Protein AF-A0A7N2R943-F1 (afdb_monomer_lite)

Secondary structure (DSSP, 8-state):
-------------------------PBEEEEE------SSSSTT----SSTTHHHHHHHHHHTTEEEEEEEE-HHHHH-GGGHHHHHHHHHHHHHHHHHHHTS-EEEEEE-SPPPBTTBPPPTTSTTSTHHHHHHHHHSSTTPPB-TTT-EEE-S-S--TTSS-SHHHHHHHHHT-EEE-HHHHH--

Organism: Quercus lobata (NCBI:txid97700)

pLDDT: mean 82.07, std 17.24, range [39.0, 97.69]

Structure (mmCIF, N/CA/C/O backbone):
data_AF-A0A7N2R943-F1
#
_entry.id   AF-A0A7N2R943-F1
#
loop_
_atom_site.group_PDB
_atom_site.id
_atom_site.type_symbol
_atom_site.label_atom_id
_atom_site.label_alt_id
_atom_site.label_comp_id
_atom_site.label_asym_id
_atom_site.label_entity_id
_atom_site.label_seq_id
_atom_site.pdbx_PDB_ins_code
_atom_site.Cartn_x
_atom_site.Cartn_y
_atom_site.Cartn_z
_atom_site.occupancy
_atom_site.B_iso_or_equiv
_atom_site.auth_seq_id
_atom_site.auth_comp_id
_atom_site.auth_asym_id
_atom_site.auth_atom_id
_atom_site.pdbx_PDB_model_num
ATOM 1 N N . MET A 1 1 ? -3.418 -27.142 85.656 1.00 45.12 1 MET A N 1
ATOM 2 C CA . MET A 1 1 ? -3.966 -25.787 85.468 1.00 45.12 1 MET A CA 1
ATOM 3 C C . MET A 1 1 ? -3.049 -25.106 84.485 1.00 45.12 1 MET A C 1
ATOM 5 O O . MET A 1 1 ? -1.862 -24.982 84.759 1.00 45.12 1 MET A O 1
ATOM 9 N N . ASP A 1 2 ? -3.604 -24.863 83.310 1.00 43.31 2 ASP A N 1
ATOM 10 C CA . ASP A 1 2 ? -2.932 -24.682 82.025 1.00 43.31 2 ASP A CA 1
ATOM 11 C C . ASP A 1 2 ? -2.223 -23.332 81.878 1.00 43.31 2 ASP A C 1
ATOM 13 O O . ASP A 1 2 ? -2.733 -22.316 82.354 1.00 43.31 2 ASP A O 1
ATOM 17 N N . PRO A 1 3 ? -1.109 -23.290 81.131 1.00 49.06 3 PRO A N 1
ATOM 18 C CA . PRO A 1 3 ? -0.668 -22.100 80.431 1.00 49.06 3 PRO A CA 1
ATOM 19 C C . PRO A 1 3 ? -0.703 -22.350 78.914 1.00 49.06 3 PRO A C 1
ATOM 21 O O . PRO A 1 3 ? 0.334 -22.316 78.261 1.00 49.06 3 PRO A O 1
ATOM 24 N N . ASP A 1 4 ? -1.882 -22.605 78.345 1.00 51.69 4 ASP A N 1
ATOM 25 C CA . ASP A 1 4 ? -2.063 -22.638 76.888 1.00 51.69 4 ASP A CA 1
ATOM 26 C C . ASP A 1 4 ? -2.769 -21.363 76.419 1.00 51.69 4 ASP A C 1
ATOM 28 O O . ASP A 1 4 ? -3.985 -21.212 76.492 1.00 51.69 4 ASP A O 1
ATOM 32 N N . SER A 1 5 ? -1.967 -20.426 75.919 1.00 55.72 5 SER A N 1
ATOM 33 C CA . SER A 1 5 ? -2.417 -19.341 75.046 1.00 55.72 5 SER A CA 1
ATOM 34 C C . SER A 1 5 ? -1.348 -19.109 73.981 1.00 55.72 5 SER A C 1
ATOM 36 O O . SER A 1 5 ? -0.663 -18.084 73.961 1.00 55.72 5 SER A O 1
ATOM 38 N N . LEU A 1 6 ? -1.190 -20.083 73.087 1.00 50.66 6 LEU A N 1
ATOM 39 C CA . LEU A 1 6 ? -0.491 -19.882 71.823 1.00 50.66 6 LEU A CA 1
ATOM 40 C C . LEU A 1 6 ? -1.478 -19.285 70.816 1.00 50.66 6 LEU A C 1
ATOM 42 O O . LEU A 1 6 ? -2.312 -19.972 70.234 1.00 50.66 6 LEU A O 1
ATOM 46 N N . SER A 1 7 ? -1.373 -17.971 70.641 1.00 54.12 7 SER A N 1
ATOM 47 C CA . SER A 1 7 ? -1.996 -17.220 69.554 1.00 54.12 7 SER A CA 1
ATOM 48 C C . SER A 1 7 ? -1.411 -17.685 68.217 1.00 54.12 7 SER A C 1
ATOM 50 O O . SER A 1 7 ? -0.294 -17.305 67.865 1.00 54.12 7 SER A O 1
ATOM 52 N N . SER A 1 8 ? -2.154 -18.487 67.454 1.00 52.59 8 SER A N 1
ATOM 53 C CA . SER A 1 8 ? -1.812 -18.797 66.065 1.00 52.59 8 SER A CA 1
ATOM 54 C C . SER A 1 8 ? -2.095 -17.573 65.188 1.00 52.59 8 SER A C 1
ATOM 56 O O . SER A 1 8 ? -3.250 -17.254 64.904 1.00 52.59 8 SER A O 1
ATOM 58 N N . ALA A 1 9 ? -1.044 -16.871 64.769 1.00 48.03 9 ALA A N 1
ATOM 59 C CA . ALA A 1 9 ? -1.150 -15.839 63.749 1.00 48.03 9 ALA A CA 1
ATOM 60 C C . ALA A 1 9 ? -1.493 -16.498 62.403 1.00 48.03 9 ALA A C 1
ATOM 62 O O . ALA A 1 9 ? -0.679 -17.219 61.830 1.00 48.03 9 ALA A O 1
ATOM 63 N N . LEU A 1 10 ? -2.712 -16.262 61.916 1.00 47.62 10 LEU A N 1
ATOM 64 C CA . LEU A 1 10 ? -3.088 -16.519 60.530 1.00 47.62 10 LEU A CA 1
ATOM 65 C C . LEU A 1 10 ? -2.319 -15.531 59.649 1.00 47.62 10 LEU A C 1
ATOM 67 O O . LEU A 1 10 ? -2.548 -14.324 59.702 1.00 47.62 10 LEU A O 1
ATOM 71 N N . THR A 1 11 ? -1.385 -16.044 58.858 1.00 49.38 11 THR A N 1
ATOM 72 C CA . THR A 1 11 ? -0.804 -15.307 57.737 1.00 49.38 11 THR A CA 1
ATOM 73 C C . THR A 1 11 ? -1.892 -15.071 56.685 1.00 49.38 11 THR A C 1
ATOM 75 O O . THR A 1 11 ? -2.589 -16.030 56.342 1.00 49.38 11 THR A O 1
ATOM 78 N N . PRO A 1 12 ? -2.052 -13.850 56.147 1.00 44.28 12 PRO A N 1
ATOM 79 C CA . PRO A 1 12 ? -2.957 -13.635 55.033 1.00 44.28 12 PRO A CA 1
ATOM 80 C C . PRO A 1 12 ? -2.391 -14.342 53.801 1.00 44.28 12 PRO A C 1
ATOM 82 O O . PRO A 1 12 ? -1.243 -14.121 53.415 1.00 44.28 12 PRO A O 1
ATOM 85 N N . THR A 1 13 ? -3.196 -15.221 53.211 1.00 47.19 13 THR A N 1
ATOM 86 C CA . THR A 1 13 ? -2.956 -15.774 51.880 1.00 47.19 13 THR A CA 1
ATOM 87 C C . THR A 1 13 ? -3.022 -14.617 50.893 1.00 47.19 13 THR A C 1
ATOM 89 O O . THR A 1 13 ? -4.075 -13.989 50.759 1.00 47.19 13 THR A O 1
ATOM 92 N N . ALA A 1 14 ? -1.898 -14.302 50.252 1.00 49.66 14 ALA A N 1
ATOM 93 C CA . ALA A 1 14 ? -1.892 -13.409 49.107 1.00 49.66 14 ALA A CA 1
ATOM 94 C C . ALA A 1 14 ? -2.822 -14.017 48.052 1.00 49.66 14 ALA A C 1
ATOM 96 O O . ALA A 1 14 ? -2.625 -15.159 47.641 1.00 49.66 14 ALA A O 1
ATOM 97 N N . ALA A 1 15 ? -3.878 -13.289 47.698 1.00 50.62 15 ALA A N 1
ATOM 98 C CA . ALA A 1 15 ? -4.619 -13.573 46.487 1.00 50.62 15 ALA A CA 1
ATOM 99 C C . ALA A 1 15 ? -3.644 -13.324 45.334 1.00 50.62 15 ALA A C 1
ATOM 101 O O . ALA A 1 15 ? -3.136 -12.213 45.188 1.00 50.62 15 ALA A O 1
ATOM 102 N N . GLU A 1 16 ? -3.312 -14.379 44.600 1.00 49.44 16 GLU A N 1
ATOM 103 C CA . GLU A 1 16 ? -2.667 -14.252 43.303 1.00 49.44 16 GLU A CA 1
ATOM 104 C C . GLU A 1 16 ? -3.705 -13.578 42.402 1.00 49.44 16 GLU A C 1
ATOM 106 O O . GLU A 1 16 ? -4.720 -14.173 42.042 1.00 49.44 16 GLU A O 1
ATOM 111 N N . GLU A 1 17 ? -3.522 -12.281 42.160 1.00 48.53 17 GLU A N 1
ATOM 112 C CA . GLU A 1 17 ? -4.180 -11.602 41.053 1.00 48.53 17 GLU A CA 1
ATOM 113 C C . GLU A 1 17 ? -3.616 -12.263 39.794 1.00 48.53 17 GLU A C 1
ATOM 115 O O . GLU A 1 17 ? -2.465 -12.034 39.423 1.00 48.53 17 GLU A O 1
ATOM 120 N N . GLU A 1 18 ? -4.388 -13.176 39.204 1.00 48.03 18 GLU A N 1
ATOM 121 C CA . GLU A 1 18 ? -4.160 -13.612 37.833 1.00 48.03 18 GLU A CA 1
ATOM 122 C C . GLU A 1 18 ? -4.290 -12.351 36.972 1.00 48.03 18 GLU A C 1
ATOM 124 O O . GLU A 1 18 ? -5.393 -11.881 36.693 1.00 48.03 18 GLU A O 1
ATOM 129 N N . GLU A 1 19 ? -3.153 -11.737 36.636 1.00 47.88 19 GLU A N 1
ATOM 130 C CA . GLU A 1 19 ? -3.081 -10.808 35.518 1.00 47.88 19 GLU A CA 1
ATOM 131 C C . GLU A 1 19 ? -3.574 -11.604 34.306 1.00 47.88 19 GLU A C 1
ATOM 133 O O . GLU A 1 19 ? -2.878 -12.497 33.819 1.00 47.88 19 GLU A O 1
ATOM 138 N N . GLU A 1 20 ? -4.809 -11.343 33.865 1.00 46.56 20 GLU A N 1
ATOM 139 C CA . GLU A 1 20 ? -5.239 -11.718 32.524 1.00 46.56 20 GLU A CA 1
ATOM 140 C C . GLU A 1 20 ? -4.202 -11.099 31.582 1.00 46.56 20 GLU A C 1
ATOM 142 O O . GLU A 1 20 ? -4.197 -9.885 31.367 1.00 46.56 20 GLU A O 1
ATOM 147 N N . GLU A 1 21 ? -3.265 -11.912 31.082 1.00 45.06 21 GLU A N 1
ATOM 148 C CA . GLU A 1 21 ? -2.443 -11.535 29.940 1.00 45.06 21 GLU A CA 1
ATOM 149 C C . GLU A 1 21 ? -3.435 -11.234 28.816 1.00 45.06 21 GLU A C 1
ATOM 151 O O . GLU A 1 21 ? -3.964 -12.150 28.185 1.00 45.06 21 GLU A O 1
ATOM 156 N N . GLU A 1 22 ? -3.752 -9.948 28.618 1.00 46.03 22 GLU A N 1
ATOM 157 C CA . GLU A 1 22 ? -4.484 -9.482 27.447 1.00 46.03 22 GLU A CA 1
ATOM 158 C C . GLU A 1 22 ? -3.752 -10.063 26.237 1.00 46.03 22 GLU A C 1
ATOM 160 O O . GLU A 1 22 ? -2.613 -9.673 25.947 1.00 46.03 22 GLU A O 1
ATOM 165 N N . GLU A 1 23 ? -4.377 -11.034 25.559 1.00 48.50 23 GLU A N 1
ATOM 166 C CA . GLU A 1 23 ? -3.824 -11.555 24.318 1.00 48.50 23 GLU A CA 1
ATOM 167 C C . GLU A 1 23 ? -3.540 -10.350 23.415 1.00 48.50 23 GLU A C 1
ATOM 169 O O . GLU A 1 23 ? -4.422 -9.500 23.237 1.00 48.50 23 GLU A O 1
ATOM 174 N N . PRO A 1 24 ? -2.311 -10.217 22.884 1.00 47.66 24 PRO A N 1
ATOM 175 C CA . PRO A 1 24 ? -1.929 -9.020 22.161 1.00 47.66 24 PRO A CA 1
ATOM 176 C C . PRO A 1 24 ? -2.915 -8.823 21.016 1.00 47.66 24 PRO A C 1
ATOM 178 O O . PRO A 1 24 ? -3.030 -9.696 20.155 1.00 47.66 24 PRO A O 1
ATOM 181 N N . LEU A 1 25 ? -3.632 -7.691 21.038 1.00 54.88 25 LEU A N 1
ATOM 182 C CA . LEU A 1 25 ? -4.651 -7.355 20.046 1.00 54.88 25 LEU A CA 1
ATOM 183 C C . LEU A 1 25 ? -4.096 -7.635 18.651 1.00 54.88 25 LEU A C 1
ATOM 185 O O . LEU A 1 25 ? -3.149 -6.983 18.197 1.00 54.88 25 LEU A O 1
ATOM 189 N N . ALA A 1 26 ? -4.668 -8.650 18.005 1.00 58.25 26 ALA A N 1
ATOM 190 C CA . ALA A 1 26 ? -4.222 -9.091 16.704 1.00 58.25 26 ALA A CA 1
ATOM 191 C C . ALA A 1 26 ? -4.342 -7.914 15.730 1.00 58.25 26 ALA A C 1
ATOM 193 O O . ALA A 1 26 ? -5.367 -7.234 15.623 1.00 58.25 26 ALA A O 1
ATOM 194 N N . LEU A 1 27 ? -3.236 -7.611 15.065 1.00 63.28 27 LEU A N 1
ATOM 195 C CA . LEU A 1 27 ? -3.106 -6.389 14.306 1.00 63.28 27 LEU A CA 1
ATOM 196 C C . LEU A 1 27 ? -3.973 -6.460 13.051 1.00 63.28 27 LEU A C 1
ATOM 198 O O . LEU A 1 27 ? -3.800 -7.347 12.219 1.00 63.28 27 LEU A O 1
ATOM 202 N N . ARG A 1 28 ? -4.843 -5.470 12.867 1.00 72.88 28 ARG A N 1
ATOM 203 C CA . ARG A 1 28 ? -5.633 -5.323 11.644 1.00 72.88 28 ARG A CA 1
ATOM 204 C C . ARG A 1 28 ? -4.849 -4.468 10.653 1.00 72.88 28 ARG A C 1
ATOM 206 O O . ARG A 1 28 ? -4.446 -3.356 10.991 1.00 72.88 28 ARG A O 1
ATOM 213 N N . VAL A 1 29 ? -4.606 -4.964 9.443 1.00 63.56 29 VAL A N 1
ATOM 214 C CA . VAL A 1 29 ? -3.806 -4.263 8.426 1.00 63.56 29 VAL A CA 1
ATOM 215 C C . VAL A 1 29 ? -4.687 -3.796 7.275 1.00 63.56 29 VAL A C 1
ATOM 217 O O . VAL A 1 29 ? -5.414 -4.597 6.688 1.00 63.56 29 VAL A O 1
ATOM 220 N N . VAL A 1 30 ? -4.581 -2.510 6.929 1.00 63.44 30 VAL A N 1
ATOM 221 C CA . VAL A 1 30 ? -5.130 -1.954 5.683 1.00 63.44 30 VAL A CA 1
ATOM 222 C C . VAL A 1 30 ? -3.988 -1.691 4.727 1.00 63.44 30 VAL A C 1
ATOM 224 O O . VAL A 1 30 ? -3.092 -0.905 5.038 1.00 63.44 30 VAL A O 1
ATOM 227 N N . ASN A 1 31 ? -4.043 -2.325 3.560 1.00 60.22 31 ASN A N 1
ATOM 228 C CA . ASN A 1 31 ? -3.068 -2.107 2.502 1.00 60.22 31 ASN A CA 1
ATOM 229 C C . ASN A 1 31 ? -3.621 -1.196 1.414 1.00 60.22 31 ASN A C 1
ATOM 231 O O . ASN A 1 31 ? -4.719 -1.441 0.931 1.00 60.22 31 ASN A O 1
ATOM 235 N N . LEU A 1 32 ? -2.850 -0.194 0.995 1.00 59.22 32 LEU A N 1
ATOM 236 C CA . LEU A 1 32 ? -3.211 0.673 -0.130 1.00 59.22 32 LEU A CA 1
ATOM 237 C C . LEU A 1 32 ? -2.259 0.451 -1.305 1.00 59.22 32 LEU A C 1
ATOM 239 O O . LEU A 1 32 ? -1.034 0.450 -1.130 1.00 59.22 32 LEU A O 1
ATOM 243 N N . ALA A 1 33 ? -2.814 0.308 -2.507 1.00 59.78 33 ALA A N 1
ATOM 244 C CA . ALA A 1 33 ? -2.057 0.465 -3.741 1.00 59.78 33 ALA A CA 1
ATOM 245 C C . ALA A 1 33 ? -1.795 1.953 -4.018 1.00 59.78 33 ALA A C 1
ATOM 247 O O . ALA A 1 33 ? -2.683 2.799 -3.908 1.00 59.78 33 ALA A O 1
ATOM 248 N N . ASP A 1 34 ? -0.552 2.286 -4.365 1.00 59.72 34 ASP A N 1
ATOM 249 C CA . ASP A 1 34 ? -0.166 3.654 -4.699 1.00 59.72 34 ASP A CA 1
ATOM 250 C C . ASP A 1 34 ? -0.558 3.972 -6.147 1.00 59.72 34 ASP A C 1
ATOM 252 O O . ASP A 1 34 ? 0.251 3.860 -7.071 1.00 59.72 34 ASP A O 1
ATOM 256 N N . ARG A 1 35 ? -1.815 4.371 -6.336 1.00 60.16 35 ARG A N 1
ATOM 257 C CA . ARG A 1 35 ? -2.223 5.150 -7.504 1.00 60.16 35 ARG A CA 1
ATOM 258 C C . ARG A 1 35 ? -2.512 6.588 -7.086 1.00 60.16 35 ARG A C 1
ATOM 260 O O . ARG A 1 35 ? -3.621 7.090 -7.233 1.00 60.16 35 ARG A O 1
ATOM 267 N N . LEU A 1 36 ? -1.493 7.257 -6.556 1.00 53.12 36 LEU A N 1
ATOM 268 C CA . LEU A 1 36 ? -1.439 8.715 -6.538 1.00 53.12 36 LEU A CA 1
ATOM 269 C C . LEU A 1 36 ? -1.253 9.172 -7.997 1.00 53.12 36 LEU A C 1
ATOM 271 O O . LEU A 1 36 ? -0.265 8.800 -8.629 1.00 53.12 36 LEU A O 1
ATOM 275 N N . GLU A 1 37 ? -2.224 9.887 -8.576 1.00 44.59 37 GLU A N 1
ATOM 276 C CA . GLU A 1 37 ? -2.278 10.141 -10.026 1.00 44.59 37 GLU A CA 1
ATOM 277 C C . GLU A 1 37 ? -0.971 10.743 -10.580 1.00 44.59 37 GLU A C 1
ATOM 279 O O . GLU A 1 37 ? -0.541 11.840 -10.224 1.00 44.59 37 GLU A O 1
ATOM 284 N N . LEU A 1 38 ? -0.342 10.004 -11.497 1.00 42.66 38 LEU A N 1
ATOM 285 C CA . LEU A 1 38 ? 0.967 10.273 -12.103 1.00 42.66 38 LEU A CA 1
ATOM 286 C C . LEU A 1 38 ? 0.895 11.236 -13.304 1.00 42.66 38 LEU A C 1
ATOM 288 O O . LEU A 1 38 ? 1.548 11.003 -14.320 1.00 42.66 38 LEU A O 1
ATOM 292 N N . LEU A 1 39 ? 0.109 12.315 -13.236 1.00 39.00 39 LEU A N 1
ATOM 293 C CA . LEU A 1 39 ? 0.034 13.270 -14.357 1.00 39.00 39 LEU A CA 1
ATOM 294 C C . LEU A 1 39 ? 1.238 14.229 -14.429 1.00 39.00 39 LEU A C 1
ATOM 296 O O . LEU A 1 39 ? 1.401 14.934 -15.425 1.00 39.00 39 LEU A O 1
ATOM 300 N N . SER A 1 40 ? 2.131 14.233 -13.433 1.00 48.16 40 SER A N 1
ATOM 301 C CA . SER A 1 40 ? 3.374 15.014 -13.470 1.00 48.16 40 SER A CA 1
ATOM 302 C C . SER A 1 40 ? 4.555 14.317 -12.770 1.00 48.16 40 SER A C 1
ATOM 304 O O . SER A 1 40 ? 4.406 13.352 -12.018 1.00 48.16 40 SER A O 1
ATOM 306 N N . VAL A 1 41 ? 5.779 14.759 -13.081 1.00 53.78 41 VAL A N 1
ATOM 307 C CA . VAL A 1 41 ? 7.015 14.314 -12.415 1.00 53.78 41 VAL A CA 1
ATOM 308 C C . VAL A 1 41 ? 7.328 15.302 -11.297 1.00 53.78 41 VAL A C 1
ATOM 310 O O . VAL A 1 41 ? 7.395 16.501 -11.552 1.00 53.78 41 VAL A O 1
ATOM 313 N N . GLY A 1 42 ? 7.552 14.816 -10.076 1.00 59.75 42 GLY A N 1
ATOM 314 C CA . GLY A 1 42 ? 7.898 15.665 -8.933 1.00 59.75 42 GLY A CA 1
ATOM 315 C C . GLY A 1 42 ? 7.379 15.116 -7.608 1.00 59.75 42 GLY A C 1
ATOM 316 O O . GLY A 1 42 ? 6.578 14.183 -7.583 1.00 59.75 42 GLY A O 1
ATOM 317 N N . ALA A 1 43 ? 7.853 15.683 -6.499 1.00 70.25 43 ALA A N 1
ATOM 318 C CA . ALA A 1 43 ? 7.372 15.349 -5.154 1.00 70.25 43 ALA A CA 1
ATOM 319 C C . ALA A 1 43 ? 5.916 15.804 -4.919 1.00 70.25 43 ALA A C 1
ATOM 321 O O . ALA A 1 43 ? 5.184 15.182 -4.152 1.00 70.25 43 ALA A O 1
ATOM 322 N N . ASP A 1 44 ? 5.488 16.853 -5.623 1.00 73.50 44 ASP A N 1
ATOM 323 C CA . ASP A 1 44 ? 4.161 17.470 -5.479 1.00 73.50 44 ASP A CA 1
ATOM 324 C C . ASP A 1 44 ? 3.162 16.992 -6.543 1.00 73.50 44 ASP A C 1
ATOM 326 O O . ASP A 1 44 ? 2.015 17.423 -6.581 1.00 73.50 44 ASP A O 1
ATOM 330 N N . ALA A 1 45 ? 3.595 16.071 -7.404 1.00 75.12 45 ALA A N 1
ATOM 331 C CA . ALA A 1 45 ? 2.805 15.496 -8.480 1.00 75.12 45 ALA A CA 1
ATOM 332 C C . ALA A 1 45 ? 1.896 14.365 -7.979 1.00 75.12 45 ALA A C 1
ATOM 334 O O . ALA A 1 45 ? 2.129 13.193 -8.289 1.00 75.12 45 ALA A O 1
ATOM 335 N N . TRP A 1 46 ? 0.919 14.702 -7.141 1.00 77.06 46 TRP A N 1
ATOM 336 C CA . TRP A 1 46 ? -0.036 13.741 -6.601 1.00 77.06 46 TRP A CA 1
ATOM 337 C C . TRP A 1 46 ? -1.379 14.399 -6.272 1.00 77.06 46 TRP A C 1
ATOM 339 O O . TRP A 1 46 ? -1.457 15.588 -5.965 1.00 77.06 46 TRP A O 1
ATOM 349 N N . SER A 1 47 ? -2.433 13.595 -6.307 1.00 77.12 47 SER A N 1
ATOM 350 C CA . SER A 1 47 ? -3.791 13.942 -5.893 1.00 77.12 47 SER A CA 1
ATOM 351 C C . SER A 1 47 ? -4.369 12.795 -5.062 1.00 77.12 47 SER A C 1
ATOM 353 O O . SER A 1 47 ? -3.877 11.662 -5.102 1.00 77.12 47 SER A O 1
ATOM 355 N N . LEU A 1 48 ? -5.404 13.088 -4.275 1.00 83.31 48 LEU A N 1
ATOM 356 C CA . LEU A 1 48 ? -6.219 12.045 -3.661 1.00 83.31 48 LEU A CA 1
ATOM 357 C C . LEU A 1 48 ? -7.173 11.482 -4.715 1.00 83.31 48 LEU A C 1
ATOM 359 O O . LEU A 1 48 ? -7.860 12.255 -5.377 1.00 83.31 48 LEU A O 1
ATOM 363 N N . MET A 1 49 ? -7.267 10.154 -4.804 1.00 81.25 49 MET A N 1
ATOM 364 C CA . MET A 1 49 ? -8.240 9.490 -5.678 1.00 81.25 49 MET A CA 1
ATOM 365 C C . MET A 1 49 ? -9.685 9.795 -5.254 1.00 81.25 49 MET A C 1
ATOM 367 O O . MET A 1 49 ? -10.539 10.038 -6.100 1.00 81.25 49 MET A O 1
ATOM 371 N N . TYR A 1 50 ? -9.938 9.850 -3.939 1.00 87.12 50 TYR A N 1
ATOM 372 C CA . TYR A 1 50 ? -11.214 10.284 -3.369 1.00 87.12 50 TYR A CA 1
ATOM 373 C C . TYR A 1 50 ? -10.990 11.270 -2.218 1.00 87.12 50 TYR A C 1
ATOM 375 O O . TYR A 1 50 ? -10.066 11.076 -1.419 1.00 87.12 50 TYR A O 1
ATOM 383 N N . PRO A 1 51 ? -11.848 12.296 -2.064 1.00 89.62 51 PRO A N 1
ATOM 384 C CA . PRO A 1 51 ? -11.773 13.228 -0.938 1.00 89.62 51 PRO A CA 1
ATOM 385 C C . PRO A 1 51 ? -11.916 12.563 0.438 1.00 89.62 51 PRO A C 1
ATOM 387 O O . PRO A 1 51 ? -11.385 13.089 1.409 1.00 89.62 51 PRO A O 1
ATOM 390 N N . SER A 1 52 ? -12.602 11.418 0.505 1.00 91.50 52 SER A N 1
ATOM 391 C CA . SER A 1 52 ? -12.897 10.636 1.716 1.00 91.50 52 SER A CA 1
ATOM 392 C C . SER A 1 52 ? -11.712 9.830 2.259 1.00 91.50 52 SER A C 1
ATOM 394 O O . SER A 1 52 ? -11.768 9.351 3.391 1.00 91.50 52 SER A O 1
ATOM 396 N N . VAL A 1 53 ? -10.640 9.658 1.472 1.00 91.19 53 VAL A N 1
ATOM 397 C CA . VAL A 1 53 ? -9.485 8.818 1.842 1.00 91.19 53 VAL A CA 1
ATOM 398 C C . VAL A 1 53 ? -8.899 9.205 3.207 1.00 91.19 53 VAL A C 1
ATOM 400 O O . VAL A 1 53 ? -8.726 8.307 4.030 1.00 91.19 53 VAL A O 1
ATOM 403 N N . PRO A 1 54 ? -8.610 10.490 3.504 1.00 92.62 54 PRO A N 1
ATOM 404 C CA . PRO A 1 54 ? -8.036 10.876 4.790 1.00 92.62 54 PRO A CA 1
ATOM 405 C C . PRO A 1 54 ? -8.924 10.485 5.972 1.00 92.62 54 PRO A C 1
ATOM 407 O O . PRO A 1 54 ? -8.435 9.852 6.902 1.00 92.62 54 PRO A O 1
ATOM 410 N N . ASP A 1 55 ? -10.219 10.793 5.902 1.00 94.81 55 ASP A N 1
ATOM 411 C CA . ASP A 1 55 ? -11.161 10.558 6.999 1.00 94.81 55 ASP A CA 1
ATOM 412 C C . ASP A 1 55 ? -11.346 9.053 7.255 1.00 94.81 55 ASP A C 1
ATOM 414 O O . ASP A 1 55 ? -11.329 8.606 8.401 1.00 94.81 55 ASP A O 1
ATOM 418 N N . LYS A 1 56 ? -11.429 8.242 6.189 1.00 93.62 56 LYS A N 1
ATOM 419 C CA . LYS A 1 56 ? -11.518 6.776 6.299 1.00 93.62 56 LYS A CA 1
ATOM 420 C C . LYS A 1 56 ? -10.262 6.163 6.917 1.00 93.62 56 LYS A C 1
ATOM 422 O O . LYS A 1 56 ? -10.368 5.319 7.801 1.00 93.62 56 LYS A O 1
ATOM 427 N N . LEU A 1 57 ? -9.074 6.598 6.497 1.00 93.12 57 LEU A N 1
ATOM 428 C CA . LEU A 1 57 ? -7.815 6.102 7.064 1.00 93.12 57 LEU A CA 1
ATOM 429 C C . LEU A 1 57 ? -7.614 6.544 8.518 1.00 93.12 57 LEU A C 1
ATOM 431 O O . LEU A 1 57 ? -7.119 5.762 9.326 1.00 93.12 57 LEU A O 1
ATOM 435 N N . GLN A 1 58 ? -8.032 7.761 8.869 1.00 95.50 58 GLN A N 1
ATOM 436 C CA . GLN A 1 58 ? -8.045 8.226 10.257 1.00 95.50 58 GLN A CA 1
ATOM 437 C C . GLN A 1 58 ? -8.989 7.389 11.122 1.00 95.50 58 GLN A C 1
ATOM 439 O O . GLN A 1 58 ? -8.594 6.978 12.210 1.00 95.50 58 GLN A O 1
ATOM 444 N N . SER A 1 59 ? -10.199 7.090 10.634 1.00 95.19 59 SER A N 1
ATOM 445 C CA . SER A 1 59 ? -11.142 6.210 11.336 1.00 95.19 59 SER A CA 1
ATOM 446 C C . SER A 1 59 ? -10.535 4.833 11.580 1.00 95.19 59 SER A C 1
ATOM 448 O O . SER A 1 59 ? -10.516 4.375 12.712 1.00 95.19 59 SER A O 1
ATOM 450 N N . LEU A 1 60 ? -9.950 4.215 10.550 1.00 93.94 60 LEU A N 1
ATOM 451 C CA . LEU A 1 60 ? -9.297 2.911 10.675 1.00 93.94 60 LEU A CA 1
ATOM 452 C C . LEU A 1 60 ? -8.169 2.927 11.708 1.00 93.94 60 LEU A C 1
ATOM 454 O O . LEU A 1 60 ? -8.075 2.026 12.534 1.00 93.94 60 LEU A O 1
ATOM 458 N N . TYR A 1 61 ? -7.326 3.959 11.690 1.00 94.62 61 TYR A N 1
ATOM 459 C CA . TYR A 1 61 ? -6.271 4.099 12.688 1.00 94.62 61 TYR A CA 1
ATOM 460 C C . TYR A 1 61 ? -6.841 4.211 14.113 1.00 94.62 61 TYR A C 1
ATOM 462 O O . TYR A 1 61 ? -6.349 3.547 15.024 1.00 94.62 61 TYR A O 1
ATOM 470 N N . AS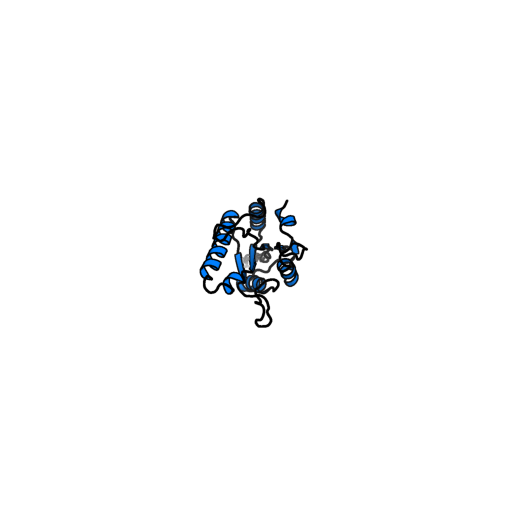N A 1 62 ? -7.910 4.992 14.300 1.00 94.69 62 ASN A N 1
ATOM 471 C CA . ASN A 1 62 ? -8.594 5.121 15.591 1.00 94.69 62 ASN A CA 1
ATOM 472 C C . ASN A 1 62 ? -9.291 3.818 16.027 1.00 94.69 62 ASN A C 1
ATOM 474 O O . ASN A 1 62 ? -9.389 3.558 17.223 1.00 94.69 62 ASN A O 1
ATOM 478 N N . ASP A 1 63 ? -9.701 2.983 15.071 1.00 93.62 63 ASP A N 1
ATOM 479 C CA . ASP A 1 63 ? -10.286 1.653 15.288 1.00 93.62 63 ASP A CA 1
ATOM 480 C C . ASP A 1 63 ? -9.221 0.552 15.500 1.00 93.62 63 ASP A C 1
ATOM 482 O O . ASP A 1 63 ? -9.532 -0.643 15.476 1.00 93.62 63 ASP A O 1
ATOM 486 N N . GLY A 1 64 ? -7.951 0.938 15.679 1.00 91.69 64 GLY A N 1
ATOM 487 C CA . GLY A 1 64 ? -6.848 0.034 16.012 1.00 91.69 64 GLY A CA 1
ATOM 488 C C . GLY A 1 64 ? -6.168 -0.634 14.815 1.00 91.69 64 GLY A C 1
ATOM 489 O O . GLY A 1 64 ? -5.371 -1.555 15.003 1.00 91.69 64 GLY A O 1
ATOM 490 N N . PHE A 1 65 ? -6.440 -0.200 13.581 1.00 93.31 65 PHE A N 1
ATOM 491 C CA . PHE A 1 65 ? -5.726 -0.722 12.416 1.00 93.31 65 PHE A CA 1
ATOM 492 C C . PHE A 1 65 ? -4.326 -0.117 12.286 1.00 93.31 65 PHE A C 1
ATOM 494 O O . PHE A 1 65 ? -4.124 1.096 12.384 1.00 93.31 65 PHE A O 1
ATOM 501 N N . LYS A 1 66 ? -3.359 -0.953 11.903 1.00 94.25 66 LYS A N 1
ATOM 502 C CA . LYS A 1 66 ? -2.108 -0.489 11.302 1.00 94.25 66 LYS A CA 1
ATOM 503 C C . LYS A 1 66 ? -2.325 -0.232 9.821 1.00 94.25 66 LYS A C 1
ATOM 505 O O . LYS A 1 66 ? -2.777 -1.095 9.068 1.00 94.25 66 LYS A O 1
ATOM 510 N N . LEU A 1 67 ? -1.915 0.947 9.382 1.00 94.19 67 LEU A N 1
ATOM 511 C CA . LEU A 1 67 ? -1.949 1.312 7.976 1.00 94.19 67 LEU A CA 1
ATOM 512 C C . LEU A 1 67 ? -0.609 0.984 7.320 1.00 94.19 67 LEU A C 1
ATOM 514 O O . LEU A 1 67 ? 0.451 1.427 7.781 1.00 94.19 67 LEU A O 1
ATOM 518 N N . VAL A 1 68 ? -0.657 0.211 6.236 1.00 95.25 68 VAL A N 1
ATOM 519 C CA . VAL A 1 68 ? 0.523 -0.221 5.488 1.00 95.25 68 VAL A CA 1
ATOM 520 C C . VAL A 1 68 ? 0.339 0.085 4.000 1.00 95.25 68 VAL A C 1
ATOM 522 O O . VAL A 1 68 ? -0.749 -0.009 3.444 1.00 95.25 68 VAL A O 1
ATOM 525 N N . ILE A 1 69 ? 1.407 0.481 3.316 1.00 93.56 69 ILE A N 1
ATOM 526 C CA . ILE A 1 69 ? 1.413 0.667 1.861 1.00 93.56 69 ILE A CA 1
ATOM 527 C C . ILE A 1 69 ? 2.421 -0.302 1.256 1.00 93.56 69 ILE A C 1
ATOM 529 O O . ILE A 1 69 ? 3.600 -0.282 1.608 1.00 93.56 69 ILE A O 1
ATOM 533 N N . PHE A 1 70 ? 1.961 -1.105 0.297 1.00 94.31 70 PHE A N 1
ATOM 534 C CA . PHE A 1 70 ? 2.796 -1.999 -0.503 1.00 94.31 70 PHE A CA 1
ATOM 535 C C . PHE A 1 70 ? 2.798 -1.524 -1.955 1.00 94.31 70 PHE A C 1
ATOM 537 O O . PHE A 1 70 ? 1.788 -1.639 -2.653 1.00 94.31 70 PHE A O 1
ATOM 544 N N . THR A 1 71 ? 3.934 -1.020 -2.441 1.00 91.69 71 THR A N 1
ATOM 545 C CA . THR A 1 71 ? 4.029 -0.405 -3.776 1.00 91.69 71 THR A CA 1
ATOM 546 C C . THR A 1 71 ? 5.138 -1.008 -4.638 1.00 91.69 71 THR A C 1
ATOM 548 O O . THR A 1 71 ? 6.235 -1.302 -4.169 1.00 91.69 71 THR A O 1
ATOM 551 N N . ASN A 1 72 ? 4.852 -1.156 -5.935 1.00 92.44 72 ASN A N 1
ATOM 552 C CA . ASN A 1 72 ? 5.754 -1.696 -6.953 1.00 92.44 72 ASN A CA 1
ATOM 553 C C . ASN A 1 72 ? 6.420 -0.551 -7.743 1.00 92.44 72 ASN A C 1
ATOM 555 O O . ASN A 1 72 ? 5.791 0.029 -8.618 1.00 92.44 72 ASN A O 1
ATOM 559 N N . GLU A 1 73 ? 7.710 -0.279 -7.537 1.00 90.38 73 GLU A N 1
ATOM 560 C CA . GLU A 1 73 ? 8.422 0.881 -8.108 1.00 90.38 73 GLU A CA 1
ATOM 561 C C . GLU A 1 73 ? 9.601 0.494 -9.008 1.00 90.38 73 GLU A C 1
ATOM 563 O O . GLU A 1 73 ? 10.751 0.881 -8.793 1.00 90.38 73 GLU A O 1
ATOM 568 N N . SER A 1 74 ? 9.312 -0.247 -10.082 1.00 86.12 74 SER A N 1
ATOM 569 C CA . SER A 1 74 ? 10.364 -0.749 -10.985 1.00 86.12 74 SER A CA 1
ATOM 570 C C . SER A 1 74 ? 11.186 0.356 -11.667 1.00 86.12 74 SER A C 1
ATOM 572 O O . SER A 1 74 ? 12.302 0.103 -12.115 1.00 86.12 74 SER A O 1
ATOM 574 N N . ASN A 1 75 ? 10.675 1.592 -11.733 1.00 82.75 75 ASN A N 1
ATOM 575 C CA . ASN A 1 75 ? 11.400 2.725 -12.314 1.00 82.75 75 ASN A CA 1
ATOM 576 C C . ASN A 1 75 ? 12.673 3.074 -11.533 1.00 82.75 75 ASN A C 1
ATOM 578 O O . ASN A 1 75 ? 13.643 3.523 -12.142 1.00 82.75 75 ASN A O 1
ATOM 582 N N . ILE A 1 76 ? 12.704 2.810 -10.223 1.00 85.06 76 ILE A N 1
ATOM 583 C CA . ILE A 1 76 ? 13.888 3.027 -9.384 1.00 85.06 76 ILE A CA 1
ATOM 584 C C . ILE A 1 76 ? 15.056 2.160 -9.878 1.00 85.06 76 ILE A C 1
ATOM 586 O O . ILE A 1 76 ? 16.177 2.653 -10.009 1.00 85.06 76 ILE A O 1
ATOM 590 N N . GLU A 1 77 ? 14.795 0.896 -10.217 1.00 85.88 77 GLU A N 1
ATOM 591 C CA . GLU A 1 77 ? 15.817 -0.011 -10.750 1.00 85.88 77 GLU A CA 1
ATOM 592 C C . GLU A 1 77 ? 16.084 0.217 -12.249 1.00 85.88 77 GLU A C 1
ATOM 594 O O . GLU A 1 77 ? 17.233 0.175 -12.696 1.00 85.88 77 GLU A O 1
ATOM 599 N N . ARG A 1 78 ? 15.049 0.532 -13.046 1.00 83.94 78 ARG A N 1
ATOM 600 C CA . ARG A 1 78 ? 15.199 0.795 -14.493 1.00 83.94 78 ARG A CA 1
ATOM 601 C C . ARG A 1 78 ? 16.039 2.041 -14.773 1.00 83.94 78 ARG A C 1
ATOM 603 O O . ARG A 1 78 ? 16.836 2.051 -15.711 1.00 83.94 78 ARG A O 1
ATOM 610 N N . TRP A 1 79 ? 15.874 3.113 -13.999 1.00 85.38 79 TRP A N 1
ATOM 611 C CA . TRP A 1 79 ? 16.483 4.413 -14.290 1.00 85.38 79 TRP A CA 1
ATOM 612 C C . TRP A 1 79 ? 17.801 4.627 -13.551 1.00 85.38 79 TRP A C 1
ATOM 614 O O . TRP A 1 79 ? 17.962 5.607 -12.836 1.00 85.38 79 TRP A O 1
ATOM 624 N N . LYS A 1 80 ? 18.801 3.768 -13.773 1.00 80.31 80 LYS A N 1
ATOM 625 C CA . LYS A 1 80 ? 20.081 3.797 -13.030 1.00 80.31 80 LYS A CA 1
ATOM 626 C C . LYS A 1 80 ? 20.749 5.180 -12.950 1.00 80.31 80 LYS A C 1
ATOM 628 O O . LYS A 1 80 ? 21.205 5.578 -11.885 1.00 80.31 80 LYS A O 1
ATOM 633 N N . LYS A 1 81 ? 20.749 5.951 -14.046 1.00 86.12 81 LYS A N 1
ATOM 634 C CA . LYS A 1 81 ? 21.328 7.314 -14.099 1.00 86.12 81 LYS A CA 1
ATOM 635 C C . LYS A 1 81 ? 20.473 8.396 -13.422 1.00 86.12 81 LYS A C 1
ATOM 637 O O . LYS A 1 81 ? 20.978 9.475 -13.145 1.00 86.12 81 LYS A O 1
ATOM 642 N N . LYS A 1 82 ? 19.184 8.133 -13.193 1.00 87.31 82 LYS A N 1
ATOM 643 C CA . LYS A 1 82 ? 18.216 9.044 -12.553 1.00 87.31 82 LYS A CA 1
ATOM 644 C C . LYS A 1 82 ? 17.569 8.399 -11.322 1.00 87.31 82 LYS A C 1
ATOM 646 O O . LYS A 1 82 ? 16.478 8.791 -10.920 1.00 87.31 82 LYS A O 1
ATOM 651 N N . ARG A 1 83 ? 18.236 7.405 -10.729 1.00 87.81 83 ARG A N 1
ATOM 652 C CA . ARG A 1 83 ? 17.675 6.582 -9.656 1.00 87.81 83 ARG A CA 1
ATOM 653 C C . ARG A 1 83 ? 17.322 7.437 -8.451 1.00 87.81 83 ARG A C 1
ATOM 655 O O . ARG A 1 83 ? 16.217 7.316 -7.944 1.00 87.81 83 ARG A O 1
ATOM 662 N N . GLN A 1 84 ? 18.223 8.339 -8.058 1.00 88.75 84 GLN A N 1
ATOM 663 C CA . GLN A 1 84 ? 17.972 9.251 -6.944 1.00 88.75 84 GLN A CA 1
ATOM 664 C C . GLN A 1 84 ? 16.738 10.125 -7.200 1.00 88.75 84 GLN A C 1
ATOM 666 O O . GLN A 1 84 ? 15.870 10.198 -6.349 1.00 88.75 84 GLN A O 1
ATOM 671 N N . VAL A 1 85 ? 16.581 10.667 -8.413 1.00 87.94 85 VAL A N 1
ATOM 672 C CA . VAL A 1 85 ? 15.398 11.463 -8.790 1.00 87.94 85 VAL A CA 1
ATOM 673 C C . VAL A 1 85 ? 14.104 10.644 -8.702 1.00 87.94 85 VAL A C 1
ATOM 675 O O . VAL A 1 85 ? 13.085 11.149 -8.236 1.00 87.94 85 VAL A O 1
ATOM 678 N N . ALA A 1 86 ? 14.128 9.378 -9.133 1.00 86.25 86 ALA A N 1
ATOM 679 C CA . ALA A 1 86 ? 12.973 8.485 -9.022 1.00 86.25 86 ALA A CA 1
ATOM 680 C C . ALA A 1 86 ? 12.621 8.184 -7.554 1.00 86.25 86 ALA A C 1
ATOM 682 O O . ALA A 1 86 ? 11.446 8.215 -7.188 1.00 86.25 86 ALA A O 1
ATOM 683 N N . VAL A 1 87 ? 13.636 7.946 -6.715 1.00 88.94 87 VAL A N 1
ATOM 684 C CA . VAL A 1 87 ? 13.476 7.755 -5.266 1.00 88.94 87 VAL A CA 1
ATOM 685 C C . VAL A 1 87 ? 12.899 9.015 -4.624 1.00 88.94 87 VAL A C 1
ATOM 687 O O . VAL A 1 87 ? 11.859 8.935 -3.979 1.00 88.94 87 VAL A O 1
ATOM 690 N N . ASP A 1 88 ? 13.510 10.177 -4.851 1.00 89.69 88 ASP A N 1
ATOM 691 C CA . ASP A 1 88 ? 13.098 11.449 -4.252 1.00 89.69 88 ASP A CA 1
ATOM 692 C C . ASP A 1 88 ? 11.662 11.814 -4.641 1.00 89.69 88 ASP A C 1
ATOM 694 O O . ASP A 1 88 ? 10.876 12.236 -3.795 1.00 89.69 88 ASP A O 1
ATOM 698 N N . SER A 1 89 ? 11.277 11.590 -5.904 1.00 86.94 89 SER A N 1
ATOM 699 C CA . SER A 1 89 ? 9.899 11.810 -6.355 1.00 86.94 89 SER A CA 1
ATOM 700 C C . SER A 1 89 ? 8.916 10.880 -5.645 1.00 86.94 89 SER A C 1
ATOM 702 O O . SER A 1 89 ? 7.876 11.343 -5.179 1.00 86.94 89 SER A O 1
ATOM 704 N N . LYS A 1 90 ? 9.233 9.584 -5.521 1.00 86.88 90 LYS A N 1
ATOM 705 C CA . LYS A 1 90 ? 8.357 8.621 -4.845 1.00 86.88 90 LYS A CA 1
ATOM 706 C C . LYS A 1 90 ? 8.216 8.932 -3.356 1.00 86.88 90 LYS A C 1
ATOM 708 O O . LYS A 1 90 ? 7.096 9.016 -2.858 1.00 86.88 90 LYS A O 1
ATOM 713 N N . ILE A 1 91 ? 9.335 9.134 -2.665 1.00 90.50 91 ILE A N 1
ATOM 714 C CA . ILE A 1 91 ? 9.362 9.447 -1.233 1.00 90.50 91 ILE A CA 1
ATOM 715 C C . ILE A 1 91 ? 8.684 10.791 -0.958 1.00 90.50 91 ILE A C 1
ATOM 717 O O . ILE A 1 91 ? 7.925 10.902 -0.000 1.00 90.50 91 ILE A O 1
ATOM 721 N N . GLY A 1 92 ? 8.886 11.796 -1.813 1.00 90.56 92 GLY A N 1
ATOM 722 C CA . GLY A 1 92 ? 8.212 13.089 -1.710 1.00 90.56 92 GLY A CA 1
ATOM 723 C C . GLY A 1 92 ? 6.687 12.968 -1.763 1.00 90.56 92 GLY A C 1
ATOM 724 O O . GLY A 1 92 ? 6.006 13.478 -0.875 1.00 90.56 92 GLY A O 1
ATOM 725 N N . ARG A 1 93 ? 6.157 12.217 -2.738 1.00 87.06 93 ARG A N 1
ATOM 726 C CA . ARG A 1 93 ? 4.710 11.969 -2.859 1.00 87.06 93 ARG A CA 1
ATOM 727 C C . ARG A 1 93 ? 4.145 11.222 -1.658 1.00 87.06 93 ARG A C 1
ATOM 729 O O . ARG A 1 93 ? 3.142 11.653 -1.099 1.00 87.06 93 ARG A O 1
ATOM 736 N N . LEU A 1 94 ? 4.820 10.157 -1.218 1.00 89.56 94 LEU A N 1
ATOM 737 C CA . LEU A 1 94 ? 4.422 9.402 -0.027 1.00 89.56 94 LEU A CA 1
ATOM 738 C C . LEU A 1 94 ? 4.423 10.290 1.221 1.00 89.56 94 LEU A C 1
ATOM 740 O O . LEU A 1 94 ? 3.451 10.294 1.965 1.00 89.56 94 LEU A O 1
ATOM 744 N N . ASN A 1 95 ? 5.463 11.100 1.425 1.00 91.81 95 ASN A N 1
ATOM 745 C CA . ASN A 1 95 ? 5.535 12.024 2.557 1.00 91.81 95 ASN A CA 1
ATOM 746 C C . ASN A 1 95 ? 4.403 13.053 2.529 1.00 91.81 95 ASN A C 1
ATOM 748 O O . ASN A 1 95 ? 3.820 13.351 3.568 1.00 91.81 95 ASN A O 1
ATOM 752 N N . ASN A 1 96 ? 4.085 13.604 1.359 1.00 90.81 96 ASN A N 1
ATOM 753 C CA . ASN A 1 96 ? 2.995 14.562 1.220 1.00 90.81 96 ASN A CA 1
ATOM 754 C C . ASN A 1 96 ? 1.623 13.907 1.459 1.00 90.81 96 ASN A C 1
ATOM 756 O O . ASN A 1 96 ? 0.789 14.485 2.157 1.00 90.81 96 ASN A O 1
ATOM 760 N N . PHE A 1 97 ? 1.417 12.681 0.969 1.00 89.00 97 PHE A N 1
ATOM 761 C CA . PHE A 1 97 ? 0.222 11.889 1.257 1.00 89.00 97 PHE A CA 1
ATOM 762 C C . PHE A 1 97 ? 0.081 11.593 2.756 1.00 89.00 97 PHE A C 1
ATOM 764 O O . PHE A 1 97 ? -0.949 11.905 3.348 1.00 89.00 97 PHE A O 1
ATOM 771 N N . ILE A 1 98 ? 1.133 11.081 3.403 1.00 90.75 98 ILE A N 1
ATOM 772 C CA . ILE A 1 98 ? 1.135 10.764 4.840 1.00 90.75 98 ILE A CA 1
ATOM 773 C C . ILE A 1 98 ? 0.846 12.020 5.671 1.00 90.75 98 ILE A C 1
ATOM 775 O O . ILE A 1 98 ? 0.025 11.974 6.583 1.00 90.75 98 ILE A O 1
ATOM 779 N N . LYS A 1 99 ? 1.436 13.170 5.315 1.00 93.62 99 LYS A N 1
ATOM 780 C CA . LYS A 1 99 ? 1.117 14.462 5.947 1.00 93.62 99 LYS A CA 1
ATOM 781 C C . LYS A 1 99 ? -0.354 14.849 5.779 1.00 93.62 99 LYS A C 1
ATOM 783 O O . LYS A 1 99 ? -0.941 15.397 6.704 1.00 93.62 99 LYS A O 1
ATOM 788 N N . ARG A 1 100 ? -0.952 14.588 4.612 1.00 91.19 100 ARG A N 1
ATOM 789 C CA . ARG A 1 100 ? -2.361 14.908 4.332 1.00 91.19 100 ARG A CA 1
ATOM 790 C C . ARG A 1 100 ? -3.341 14.010 5.081 1.00 91.19 100 ARG A C 1
ATOM 792 O O . ARG A 1 100 ? -4.414 14.495 5.442 1.00 91.19 100 ARG A O 1
ATOM 799 N N . VAL A 1 101 ? -3.006 12.733 5.265 1.00 90.56 101 VAL A N 1
ATOM 800 C CA . VAL A 1 101 ? -3.810 11.781 6.048 1.00 90.56 101 VAL A CA 1
ATOM 801 C C . VAL A 1 101 ? -3.616 12.009 7.550 1.00 90.56 101 VAL A C 1
ATOM 803 O O . VAL A 1 101 ? -4.574 11.888 8.302 1.00 90.56 101 VAL A O 1
ATOM 806 N N . ASN A 1 102 ? -2.421 12.428 7.974 1.00 95.44 102 ASN A N 1
ATOM 807 C CA . ASN A 1 102 ? -2.091 12.804 9.351 1.00 95.44 102 ASN A CA 1
ATOM 808 C C . ASN A 1 102 ? -2.246 11.669 10.386 1.00 95.44 102 ASN A C 1
ATOM 810 O O . ASN A 1 102 ? -2.693 11.892 11.508 1.00 95.44 102 ASN A O 1
ATOM 814 N N . VAL A 1 103 ? -1.843 10.454 10.011 1.00 92.50 103 VAL A N 1
ATOM 815 C CA . VAL A 1 103 ? -1.704 9.294 10.911 1.00 92.50 103 VAL A CA 1
ATOM 816 C C . VAL A 1 103 ? -0.452 8.488 10.534 1.00 92.50 103 VAL A C 1
ATOM 818 O O . VAL A 1 103 ? 0.038 8.620 9.406 1.00 92.50 103 VAL A O 1
ATOM 821 N N . PRO A 1 104 ? 0.093 7.654 11.438 1.00 94.00 104 PRO A N 1
ATOM 822 C CA . PRO A 1 104 ? 1.231 6.794 11.129 1.00 94.00 104 PRO A CA 1
ATOM 823 C C . PRO A 1 104 ? 0.904 5.775 10.030 1.00 94.00 104 PRO A C 1
ATOM 825 O O . PRO A 1 104 ? -0.058 5.018 10.133 1.00 94.00 104 PRO A O 1
ATOM 828 N N . ILE A 1 105 ? 1.738 5.729 8.989 1.00 93.12 105 ILE A N 1
ATOM 829 C CA . ILE A 1 105 ? 1.632 4.766 7.885 1.00 93.12 105 ILE A CA 1
ATOM 830 C C . ILE A 1 105 ? 3.013 4.158 7.642 1.00 93.12 105 ILE A C 1
ATOM 832 O O . ILE A 1 105 ? 3.998 4.882 7.477 1.00 93.12 105 ILE A O 1
ATOM 836 N N . GLN A 1 106 ? 3.091 2.829 7.590 1.00 94.25 106 GLN A N 1
ATOM 837 C CA . GLN A 1 106 ? 4.317 2.115 7.235 1.00 94.25 106 GLN A CA 1
ATOM 838 C C . GLN A 1 106 ? 4.337 1.807 5.735 1.00 94.25 106 GLN A C 1
ATOM 840 O O . GLN A 1 106 ? 3.346 1.339 5.187 1.00 94.25 106 GLN A O 1
ATOM 845 N N . VAL A 1 107 ? 5.459 2.042 5.053 1.00 93.81 107 VAL A N 1
ATOM 846 C CA . VAL A 1 107 ? 5.540 1.873 3.593 1.00 93.81 107 VAL A CA 1
ATOM 847 C C . VAL A 1 107 ? 6.651 0.905 3.206 1.00 93.81 107 VAL A C 1
ATOM 849 O O . VAL A 1 107 ? 7.788 1.041 3.651 1.00 93.81 107 VAL A O 1
ATOM 852 N N . PHE A 1 108 ? 6.328 -0.027 2.312 1.00 94.62 108 PHE A N 1
ATOM 853 C CA . PHE A 1 108 ? 7.252 -0.968 1.690 1.00 94.62 108 PHE A CA 1
ATOM 854 C C . PHE A 1 108 ? 7.246 -0.769 0.172 1.00 94.62 108 PHE A C 1
ATOM 856 O O . PHE A 1 108 ? 6.194 -0.738 -0.472 1.00 94.62 108 PHE A O 1
ATOM 863 N N . ILE A 1 109 ? 8.443 -0.627 -0.400 1.00 93.38 109 ILE A N 1
ATOM 864 C CA . ILE A 1 109 ? 8.646 -0.287 -1.809 1.00 93.38 109 ILE A CA 1
ATOM 865 C C . ILE A 1 109 ? 9.466 -1.392 -2.480 1.00 93.38 109 ILE A C 1
ATOM 867 O O . ILE A 1 109 ? 10.686 -1.459 -2.319 1.00 93.38 109 ILE A O 1
ATOM 871 N N . ALA A 1 110 ? 8.813 -2.231 -3.283 1.00 93.81 110 ALA A N 1
ATOM 872 C CA . ALA A 1 110 ? 9.490 -3.212 -4.123 1.00 93.81 110 ALA A CA 1
ATOM 873 C C . ALA A 1 110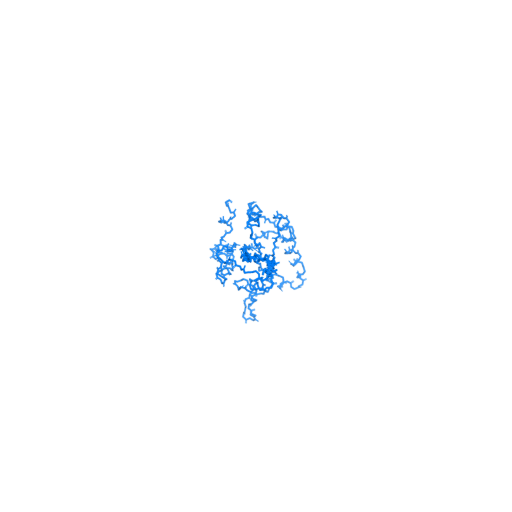 ? 10.075 -2.520 -5.360 1.00 93.81 110 ALA A C 1
ATOM 875 O O . ALA A 1 110 ? 9.358 -2.149 -6.291 1.00 93.81 110 ALA A O 1
ATOM 876 N N . CYS A 1 111 ? 11.391 -2.318 -5.358 1.00 92.31 111 CYS A N 1
ATOM 877 C CA . CYS A 1 111 ? 12.099 -1.609 -6.428 1.00 92.31 111 CYS A CA 1
ATOM 878 C C . CYS A 1 111 ? 12.497 -2.518 -7.600 1.00 92.31 111 CYS A C 1
ATOM 880 O O . CYS A 1 111 ? 12.827 -2.012 -8.673 1.00 92.31 111 CYS A O 1
ATOM 882 N N . GLY A 1 112 ? 12.511 -3.838 -7.402 1.00 89.31 112 GLY A N 1
ATOM 883 C CA . GLY A 1 112 ? 13.018 -4.778 -8.387 1.00 89.31 112 GLY A CA 1
ATOM 884 C C . GLY A 1 112 ? 12.108 -4.957 -9.599 1.00 89.31 112 GLY A C 1
ATOM 885 O O . GLY A 1 112 ? 10.975 -4.464 -9.692 1.00 89.31 112 GLY A O 1
ATOM 886 N N . LEU A 1 113 ? 12.659 -5.655 -10.587 1.00 87.69 113 LEU A N 1
ATOM 887 C CA . LEU A 1 113 ? 12.000 -5.900 -11.861 1.00 87.69 113 LEU A CA 1
ATOM 888 C C . LEU A 1 113 ? 11.101 -7.142 -11.783 1.00 87.69 113 LEU A C 1
ATOM 890 O O . LEU A 1 113 ? 11.297 -8.041 -10.963 1.00 87.69 113 LEU A O 1
ATOM 894 N N . GLY A 1 114 ? 10.084 -7.161 -12.645 1.00 83.75 114 GLY A N 1
ATOM 895 C CA . GLY A 1 114 ? 9.283 -8.359 -12.883 1.00 83.75 114 GLY A CA 1
ATOM 896 C C . GLY A 1 114 ? 10.088 -9.446 -13.594 1.00 83.75 114 GLY A C 1
ATOM 897 O O . GLY A 1 114 ? 11.221 -9.220 -14.021 1.00 83.75 114 GLY A O 1
ATOM 898 N N . GLU A 1 115 ? 9.483 -10.622 -13.726 1.00 84.25 115 GLU A N 1
ATOM 899 C CA . GLU A 1 115 ? 10.108 -11.754 -14.406 1.00 84.25 115 GLU A CA 1
ATOM 900 C C . GLU A 1 115 ? 10.372 -11.418 -15.873 1.00 84.25 115 GLU A C 1
ATOM 902 O O . GLU A 1 115 ? 9.566 -10.769 -16.542 1.00 84.25 115 GLU A O 1
ATOM 907 N N . SER A 1 116 ? 11.520 -11.859 -16.371 1.00 82.75 116 SER A N 1
ATOM 908 C CA . SER A 1 116 ? 11.856 -11.804 -17.789 1.00 82.75 116 SER A CA 1
ATOM 909 C C . SER A 1 116 ? 12.651 -13.046 -18.171 1.00 82.75 116 SER A C 1
ATOM 911 O O . SER A 1 116 ? 13.143 -13.768 -17.307 1.00 82.75 116 SER A O 1
ATOM 913 N N . SER A 1 117 ? 12.852 -13.265 -19.471 1.00 80.62 117 SER A N 1
ATOM 914 C CA . SER A 1 117 ? 13.636 -14.397 -19.993 1.00 80.62 117 SER A CA 1
ATOM 915 C C . SER A 1 117 ? 15.086 -14.457 -19.491 1.00 80.62 117 SER A C 1
ATOM 917 O O . SER A 1 117 ? 15.754 -15.470 -19.663 1.00 80.62 117 SER A O 1
ATOM 919 N N . ILE A 1 118 ? 15.577 -13.376 -18.888 1.00 83.44 118 ILE A N 1
ATOM 920 C CA . ILE A 1 118 ? 16.969 -13.177 -18.475 1.00 83.44 118 ILE A CA 1
ATOM 921 C C . ILE A 1 118 ? 17.106 -12.816 -16.990 1.00 83.44 118 ILE A C 1
ATOM 923 O O . ILE A 1 118 ? 18.227 -12.702 -16.498 1.00 83.44 118 ILE A O 1
ATOM 927 N N . GLN A 1 119 ? 16.000 -12.636 -16.262 1.00 80.44 119 GLN A N 1
ATOM 928 C CA . GLN A 1 119 ? 16.025 -12.239 -14.855 1.00 80.44 119 GLN A CA 1
ATOM 929 C C . GLN A 1 119 ? 14.849 -12.841 -14.089 1.00 80.44 119 GLN A C 1
ATOM 931 O O . GLN A 1 119 ? 13.691 -12.652 -14.464 1.00 80.44 119 GLN A O 1
ATOM 936 N N . ALA A 1 120 ? 15.160 -13.508 -12.975 1.00 84.25 120 ALA A N 1
ATOM 937 C CA . ALA A 1 120 ? 14.157 -13.986 -12.034 1.00 84.25 120 ALA A CA 1
ATOM 938 C C . ALA A 1 120 ? 13.364 -12.810 -11.442 1.00 84.25 120 ALA A C 1
ATOM 940 O O . ALA A 1 120 ? 13.937 -11.769 -11.113 1.00 84.25 120 ALA A O 1
ATOM 941 N N . ALA A 1 121 ? 12.051 -12.981 -11.281 1.00 86.69 121 ALA A N 1
ATOM 942 C CA . ALA A 1 121 ? 11.209 -11.949 -10.679 1.00 86.69 121 ALA A CA 1
ATOM 943 C C . ALA A 1 121 ? 11.607 -11.652 -9.228 1.00 86.69 121 ALA A C 1
ATOM 945 O O . ALA A 1 121 ? 11.710 -12.579 -8.419 1.00 86.69 121 ALA A O 1
ATOM 946 N N . ASP A 1 122 ? 11.669 -10.363 -8.889 1.00 92.94 122 ASP A N 1
ATOM 947 C CA . ASP A 1 122 ? 11.805 -9.874 -7.516 1.00 92.94 122 ASP A CA 1
ATOM 948 C C . ASP A 1 122 ? 10.721 -10.493 -6.599 1.00 92.94 122 ASP A C 1
ATOM 950 O O . ASP A 1 122 ? 9.532 -10.293 -6.863 1.00 92.94 122 ASP A O 1
ATOM 954 N N . PRO A 1 123 ? 11.086 -11.255 -5.543 1.00 95.31 123 PRO A N 1
ATOM 955 C CA . PRO A 1 123 ? 10.127 -11.869 -4.621 1.00 95.31 123 PRO A CA 1
ATOM 956 C C . PRO A 1 123 ? 9.311 -10.852 -3.816 1.00 95.31 123 PRO A C 1
ATOM 958 O O . PRO A 1 123 ? 8.247 -11.200 -3.307 1.00 95.31 123 PRO A O 1
ATOM 961 N N . PHE A 1 124 ? 9.784 -9.610 -3.707 1.00 95.81 124 PHE A N 1
ATOM 962 C CA . PHE A 1 124 ? 9.085 -8.529 -3.020 1.00 95.81 124 PHE A CA 1
ATOM 963 C C . PHE A 1 124 ? 8.071 -7.835 -3.933 1.00 95.81 124 PHE A C 1
ATOM 965 O O . PHE A 1 124 ? 7.161 -7.171 -3.448 1.00 95.81 124 PHE A O 1
ATOM 972 N N . ARG A 1 125 ? 8.182 -7.991 -5.255 1.00 94.50 125 ARG A N 1
ATOM 973 C CA . ARG A 1 125 ? 7.272 -7.351 -6.204 1.00 94.50 125 ARG A CA 1
ATOM 974 C C . ARG A 1 125 ? 5.920 -8.070 -6.229 1.00 94.50 125 ARG A C 1
ATOM 976 O O . ARG A 1 125 ? 5.851 -9.255 -6.557 1.00 94.50 125 ARG A O 1
ATOM 983 N N . LYS A 1 126 ? 4.830 -7.324 -6.002 1.00 94.12 126 LYS A N 1
ATOM 984 C CA . LYS A 1 126 ? 3.454 -7.834 -6.163 1.00 94.12 126 LYS A CA 1
ATOM 985 C C . LYS A 1 126 ? 3.280 -8.422 -7.574 1.00 94.12 126 LYS A C 1
ATOM 987 O O . LYS A 1 126 ? 3.756 -7.787 -8.526 1.00 94.12 126 LYS A O 1
ATOM 992 N N . PRO A 1 127 ? 2.643 -9.594 -7.732 1.00 95.00 127 PRO A N 1
ATOM 993 C CA . PRO A 1 127 ? 1.766 -10.255 -6.758 1.00 95.00 127 PRO A CA 1
ATOM 994 C C . PRO A 1 127 ? 2.457 -11.168 -5.731 1.00 95.00 127 PRO A C 1
ATOM 996 O O . PRO A 1 127 ? 1.781 -11.796 -4.926 1.00 95.00 127 PRO A O 1
ATOM 999 N N . LYS A 1 128 ? 3.791 -11.270 -5.722 1.00 96.19 128 LYS A N 1
ATOM 1000 C CA . LYS A 1 128 ? 4.483 -12.124 -4.749 1.00 96.19 128 LYS A CA 1
ATOM 1001 C C . LYS A 1 128 ? 4.384 -11.535 -3.330 1.00 96.19 128 LYS A C 1
ATOM 1003 O O . LYS A 1 128 ? 4.545 -10.323 -3.181 1.00 96.19 128 LYS A O 1
ATOM 1008 N N . PRO A 1 129 ? 4.206 -12.362 -2.282 1.00 96.75 129 PRO A N 1
ATOM 1009 C CA . PRO A 1 129 ? 3.936 -11.901 -0.915 1.00 96.75 129 PRO A CA 1
ATOM 1010 C C . PRO A 1 129 ? 5.184 -11.424 -0.151 1.00 96.75 129 PRO A C 1
ATOM 1012 O O . PRO A 1 129 ? 5.126 -11.190 1.053 1.00 96.75 129 PRO A O 1
ATOM 1015 N N . GLY A 1 130 ? 6.341 -11.262 -0.804 1.00 97.38 130 GLY A N 1
ATOM 1016 C CA . GLY A 1 130 ? 7.604 -11.011 -0.105 1.00 97.38 130 GLY A CA 1
ATOM 1017 C C . GLY A 1 130 ? 7.588 -9.766 0.786 1.00 97.38 130 GLY A C 1
ATOM 1018 O O . GLY A 1 130 ? 8.122 -9.815 1.892 1.00 97.38 130 GLY A O 1
ATOM 1019 N N . MET A 1 131 ? 6.964 -8.660 0.352 1.00 96.25 131 MET A N 1
ATOM 1020 C CA . MET A 1 131 ? 6.852 -7.469 1.210 1.00 96.25 131 MET A CA 1
ATOM 1021 C C . MET A 1 131 ? 5.986 -7.724 2.452 1.00 96.25 131 MET A C 1
ATOM 1023 O O . MET A 1 131 ? 6.325 -7.230 3.525 1.00 96.25 131 MET A O 1
ATOM 1027 N N . TRP A 1 132 ? 4.913 -8.513 2.325 1.00 96.19 132 TRP A N 1
ATOM 1028 C CA . TRP A 1 132 ? 4.061 -8.894 3.452 1.00 96.19 132 TRP A CA 1
ATOM 1029 C C . TRP A 1 132 ? 4.844 -9.695 4.488 1.00 96.19 132 TRP A C 1
ATOM 1031 O O . TRP A 1 132 ? 4.878 -9.315 5.652 1.00 96.19 132 TRP A O 1
ATOM 1041 N N . HIS A 1 133 ? 5.563 -10.733 4.054 1.00 96.62 133 HIS A N 1
ATOM 1042 C CA . HIS A 1 133 ? 6.359 -11.561 4.962 1.00 96.62 133 HIS A CA 1
ATOM 1043 C C . HIS A 1 133 ? 7.456 -10.770 5.675 1.00 96.62 133 HIS A C 1
ATOM 1045 O O . HIS A 1 133 ? 7.761 -11.038 6.835 1.00 96.62 133 HIS A O 1
ATOM 1051 N N . VAL A 1 134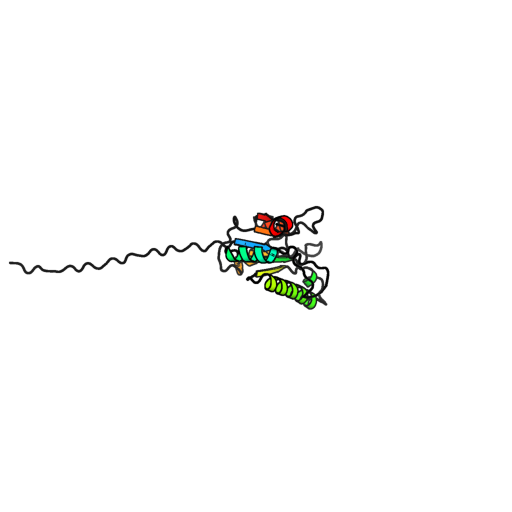 ? 8.056 -9.780 5.004 1.00 96.62 134 VAL A N 1
ATOM 1052 C CA . VAL A 1 134 ? 9.010 -8.875 5.654 1.00 96.62 134 VAL A CA 1
ATOM 1053 C C . VAL A 1 134 ? 8.314 -8.045 6.728 1.00 96.62 134 VAL A C 1
ATOM 1055 O O . VAL A 1 134 ? 8.832 -7.951 7.839 1.00 96.62 134 VAL A O 1
ATOM 1058 N N . MET A 1 135 ? 7.150 -7.469 6.419 1.00 94.81 135 MET A N 1
ATOM 1059 C CA . MET A 1 135 ? 6.372 -6.672 7.366 1.00 94.81 135 MET A CA 1
ATOM 1060 C C . MET A 1 135 ? 5.988 -7.486 8.603 1.00 94.81 135 MET A C 1
ATOM 1062 O O . MET A 1 135 ? 6.349 -7.105 9.714 1.00 94.81 135 MET A O 1
ATOM 1066 N N . GLU A 1 136 ? 5.351 -8.634 8.390 1.00 93.69 136 GLU A N 1
ATOM 1067 C CA . GLU A 1 136 ? 4.890 -9.563 9.422 1.00 93.69 136 GLU A CA 1
ATOM 1068 C C . GLU A 1 136 ? 6.043 -10.032 10.321 1.00 93.69 136 GLU A C 1
ATOM 1070 O O . GLU A 1 136 ? 5.986 -9.902 11.542 1.00 93.69 136 GLU A O 1
ATOM 1075 N N . LYS A 1 137 ? 7.140 -10.512 9.722 1.00 93.69 137 LYS A N 1
ATOM 1076 C CA . LYS A 1 137 ? 8.240 -11.136 10.468 1.00 93.69 137 LYS A CA 1
ATOM 1077 C C . LYS A 1 137 ? 9.170 -10.140 11.155 1.00 93.69 137 LYS A C 1
ATOM 1079 O O . LYS A 1 137 ? 9.735 -10.454 12.200 1.00 93.69 137 LYS A O 1
ATOM 1084 N N . HIS A 1 138 ? 9.407 -8.981 10.543 1.00 95.31 138 HIS A N 1
ATOM 1085 C CA . HIS A 1 138 ? 10.485 -8.077 10.964 1.00 95.31 138 HIS A CA 1
ATOM 1086 C C . HIS A 1 138 ? 10.004 -6.701 11.412 1.00 95.31 138 HIS A C 1
ATOM 1088 O O . HIS A 1 138 ? 10.732 -6.011 12.121 1.00 95.31 138 HIS A O 1
ATOM 1094 N N . PHE A 1 139 ? 8.799 -6.293 11.021 1.00 93.19 139 PHE A N 1
ATOM 1095 C CA . PHE A 1 139 ? 8.303 -4.937 11.246 1.00 93.19 139 PHE A CA 1
ATOM 1096 C C . PHE A 1 139 ? 6.928 -4.904 11.920 1.00 93.19 139 PHE A 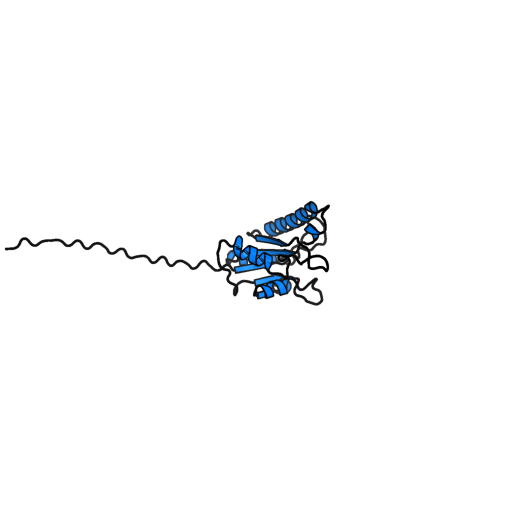C 1
ATOM 1098 O O . PHE A 1 139 ? 6.233 -3.886 11.842 1.00 93.19 139 PHE A O 1
ATOM 1105 N N . ASN A 1 140 ? 6.556 -5.993 12.600 1.00 91.31 140 ASN A N 1
ATOM 1106 C CA . ASN A 1 140 ? 5.307 -6.107 13.348 1.00 91.31 140 ASN A CA 1
ATOM 1107 C C . ASN A 1 140 ? 5.474 -6.354 14.850 1.00 91.31 140 ASN A C 1
ATOM 1109 O O . ASN A 1 140 ? 4.520 -6.729 15.517 1.00 91.31 140 ASN A O 1
ATOM 1113 N N . SER A 1 141 ? 6.682 -6.163 15.387 1.00 89.25 141 SER A N 1
ATOM 1114 C CA . SER A 1 141 ? 6.979 -6.328 16.820 1.00 89.25 141 SER A CA 1
ATOM 1115 C C . SER A 1 141 ? 6.603 -7.701 17.402 1.00 89.25 141 SER A C 1
ATOM 1117 O O . SER A 1 141 ? 6.431 -7.824 18.607 1.00 89.25 141 SER A O 1
ATOM 1119 N N . GLY A 1 142 ? 6.473 -8.733 16.561 1.00 87.69 142 GLY A N 1
ATOM 1120 C CA . GLY A 1 142 ? 6.026 -10.065 16.980 1.00 87.69 142 GLY A CA 1
ATOM 1121 C C . GLY A 1 142 ? 4.523 -10.184 17.258 1.00 87.69 142 GLY A C 1
ATOM 1122 O O . GLY A 1 142 ? 4.085 -11.250 17.674 1.00 87.69 142 GLY A O 1
ATOM 1123 N N . ILE A 1 143 ? 3.739 -9.130 17.012 1.00 89.50 143 ILE A N 1
ATOM 1124 C CA . ILE A 1 143 ? 2.279 -9.144 17.151 1.00 89.50 143 ILE A CA 1
ATOM 1125 C C . ILE A 1 143 ? 1.691 -9.929 15.972 1.00 89.50 143 ILE A C 1
ATOM 1127 O O . ILE A 1 143 ? 2.064 -9.690 14.817 1.00 89.50 143 ILE A O 1
ATOM 1131 N N . SER A 1 144 ? 0.791 -10.872 16.250 1.00 91.12 144 SER A N 1
ATOM 1132 C CA . SER A 1 144 ? 0.066 -11.623 15.222 1.00 91.12 144 SER A CA 1
ATOM 1133 C C . SER A 1 144 ? -0.888 -10.707 14.449 1.00 91.12 144 SER A C 1
ATOM 1135 O O . SER A 1 144 ? -1.313 -9.663 14.939 1.00 91.12 144 SER A O 1
ATOM 1137 N N . ILE A 1 145 ? -1.205 -11.066 13.208 1.00 93.00 145 ILE A N 1
ATOM 1138 C CA . ILE A 1 145 ? -2.124 -10.299 12.361 1.00 93.00 145 ILE A CA 1
ATOM 1139 C C . ILE A 1 145 ? -3.486 -10.990 12.377 1.00 93.00 145 ILE A C 1
ATOM 1141 O O . ILE A 1 145 ? -3.570 -12.192 12.123 1.00 93.00 145 ILE A O 1
ATOM 1145 N N . ASP A 1 146 ? -4.550 -10.229 12.632 1.00 94.56 146 ASP A N 1
ATOM 1146 C CA . ASP A 1 146 ? -5.921 -10.720 12.482 1.00 94.56 146 ASP A CA 1
ATOM 1147 C C . ASP A 1 146 ? -6.261 -10.764 10.990 1.00 94.56 146 ASP A C 1
ATOM 1149 O O . ASP A 1 146 ? -6.599 -9.745 10.380 1.00 94.56 146 ASP A O 1
ATOM 1153 N N . MET A 1 147 ? -6.137 -11.940 10.381 1.00 93.69 147 MET A N 1
ATOM 1154 C CA . MET A 1 147 ? -6.392 -12.122 8.951 1.00 93.69 147 MET A CA 1
ATOM 1155 C C . MET A 1 147 ? -7.869 -11.956 8.581 1.00 93.69 147 MET A C 1
ATOM 1157 O O . MET A 1 147 ? -8.165 -11.499 7.477 1.00 93.69 147 MET A O 1
ATOM 1161 N N . ASP A 1 148 ? -8.792 -12.254 9.498 1.00 93.94 148 ASP A N 1
ATOM 1162 C CA . ASP A 1 148 ? -10.231 -12.142 9.253 1.00 93.94 148 ASP A CA 1
ATOM 1163 C C . ASP A 1 148 ? -10.680 -10.682 9.228 1.00 93.94 148 ASP A C 1
ATOM 1165 O O . ASP A 1 148 ? -11.608 -10.312 8.499 1.00 93.94 148 ASP A O 1
ATOM 1169 N N . GLN A 1 149 ? -10.023 -9.836 10.016 1.00 93.69 149 GLN A N 1
ATOM 1170 C CA . GLN A 1 149 ? -10.307 -8.409 10.094 1.00 93.69 149 GLN A CA 1
ATOM 1171 C C . GLN A 1 149 ? -9.392 -7.542 9.218 1.00 93.69 149 GLN A C 1
ATOM 1173 O O . GLN A 1 149 ? -9.681 -6.355 9.040 1.00 93.69 149 GLN A O 1
ATOM 1178 N N . SER A 1 150 ? -8.317 -8.106 8.664 1.00 95.56 150 SER A N 1
ATOM 1179 C CA . SER A 1 150 ? -7.402 -7.421 7.744 1.00 95.56 150 SER A CA 1
ATOM 1180 C C . SER A 1 150 ? -7.887 -7.474 6.297 1.00 95.56 150 SER A C 1
ATOM 1182 O O . SER A 1 150 ? -8.577 -8.402 5.870 1.00 95.56 150 SER A O 1
ATOM 1184 N N . PHE A 1 151 ? -7.509 -6.467 5.510 1.00 96.06 151 PHE A N 1
ATOM 1185 C CA . PHE A 1 151 ? -7.895 -6.391 4.105 1.00 96.06 151 PHE A CA 1
ATOM 1186 C C . PHE A 1 151 ? -6.921 -5.562 3.261 1.00 96.06 151 PHE A C 1
ATOM 1188 O O . PHE A 1 151 ? -6.107 -4.775 3.747 1.00 96.06 151 PHE A O 1
ATOM 1195 N N . TYR A 1 152 ? -7.011 -5.747 1.950 1.00 95.88 152 TYR A N 1
ATOM 1196 C CA . TYR A 1 152 ? -6.240 -5.033 0.946 1.00 95.88 152 TYR A CA 1
ATOM 1197 C C . TYR A 1 152 ? -7.171 -4.186 0.079 1.00 95.88 152 TYR A C 1
ATOM 1199 O O . TYR A 1 152 ? -8.176 -4.689 -0.415 1.00 95.88 152 TYR A O 1
ATOM 1207 N N . VAL A 1 153 ? -6.820 -2.918 -0.138 1.00 94.56 153 VAL A N 1
ATOM 1208 C CA . VAL A 1 153 ? -7.498 -2.024 -1.081 1.00 94.56 153 VAL A CA 1
ATOM 1209 C C . VAL A 1 153 ? -6.545 -1.671 -2.223 1.00 94.56 153 VAL A C 1
ATOM 1211 O O . VAL A 1 153 ? -5.500 -1.056 -1.999 1.00 94.56 153 VAL A O 1
ATOM 1214 N N . GLY A 1 154 ? -6.880 -2.057 -3.456 1.00 92.69 154 GLY A N 1
ATOM 1215 C CA . GLY A 1 154 ? -5.988 -1.860 -4.604 1.00 92.69 154 GLY A CA 1
ATOM 1216 C C . GLY A 1 154 ? -6.696 -1.690 -5.940 1.00 92.69 154 GLY A C 1
ATOM 1217 O O . GLY A 1 154 ? -7.768 -2.245 -6.154 1.00 92.69 154 GLY A O 1
ATOM 1218 N N . ASP A 1 155 ? -6.099 -0.907 -6.839 1.00 90.50 155 ASP A N 1
ATOM 1219 C CA . ASP A 1 155 ? -6.657 -0.616 -8.162 1.00 90.50 155 ASP A CA 1
ATOM 1220 C C . ASP A 1 155 ? -6.290 -1.675 -9.210 1.00 90.50 155 ASP A C 1
ATOM 1222 O O . ASP A 1 155 ? -6.998 -1.820 -10.203 1.00 90.50 155 ASP A O 1
ATOM 1226 N N . ALA A 1 156 ? -5.218 -2.447 -9.004 1.00 92.75 156 ALA A N 1
ATOM 1227 C CA . ALA A 1 156 ? -4.838 -3.536 -9.900 1.00 92.75 156 ALA A CA 1
ATOM 1228 C C . ALA A 1 156 ? -5.633 -4.819 -9.599 1.00 92.75 156 ALA A C 1
ATOM 1230 O O . ALA A 1 156 ? -5.084 -5.806 -9.093 1.00 92.75 156 ALA A O 1
ATOM 1231 N N . ALA A 1 157 ? -6.931 -4.790 -9.911 1.00 93.94 157 ALA A N 1
ATOM 1232 C CA . ALA A 1 157 ? -7.898 -5.851 -9.634 1.00 93.94 157 ALA A CA 1
ATOM 1233 C C . ALA A 1 157 ? -8.165 -6.792 -10.826 1.00 93.94 157 ALA A C 1
ATOM 1235 O O . ALA A 1 157 ? -9.000 -7.689 -10.729 1.00 93.94 157 ALA A O 1
ATOM 1236 N N . GLY A 1 158 ? -7.462 -6.616 -11.951 1.00 93.69 158 GLY A N 1
ATOM 1237 C CA . GLY A 1 158 ? -7.601 -7.475 -13.132 1.00 93.69 158 GLY A CA 1
ATOM 1238 C C . GLY A 1 158 ? -8.864 -7.233 -13.965 1.00 93.69 158 GLY A C 1
ATOM 1239 O O . GLY A 1 158 ? -9.224 -8.081 -14.782 1.00 93.69 158 GLY A O 1
ATOM 1240 N N . ARG A 1 159 ? -9.542 -6.094 -13.783 1.00 94.44 159 ARG A N 1
ATOM 1241 C CA . ARG A 1 159 ? -10.671 -5.666 -14.626 1.00 94.44 159 ARG A CA 1
ATOM 1242 C C . ARG A 1 159 ? -10.162 -5.217 -16.001 1.00 94.44 159 ARG A C 1
ATOM 1244 O O . ARG A 1 159 ? -8.987 -4.906 -16.163 1.00 94.44 159 ARG A O 1
ATOM 1251 N N . GLU A 1 160 ? -11.057 -5.116 -16.987 1.00 91.56 160 GLU A N 1
ATOM 1252 C CA . GLU A 1 160 ? -10.713 -4.787 -18.387 1.00 91.56 160 GLU A CA 1
ATOM 1253 C C . GLU A 1 160 ? -9.849 -3.519 -18.543 1.00 91.56 160 GLU A C 1
ATOM 1255 O O . GLU A 1 160 ? -8.965 -3.478 -19.395 1.00 91.56 160 GLU A O 1
ATOM 1260 N N . ASN A 1 161 ? -10.064 -2.509 -17.692 1.00 87.44 161 ASN A N 1
ATOM 1261 C CA . ASN A 1 161 ? -9.344 -1.232 -17.731 1.00 87.44 161 ASN A CA 1
ATOM 1262 C C . ASN A 1 161 ? -8.246 -1.095 -16.661 1.00 87.44 161 ASN A C 1
ATOM 1264 O O . ASN A 1 161 ? -7.628 -0.030 -16.554 1.00 87.44 161 ASN A O 1
ATOM 1268 N N . ASP A 1 162 ? -7.991 -2.136 -15.865 1.00 88.50 162 ASP A N 1
ATOM 1269 C CA . ASP A 1 162 ? -6.921 -2.101 -14.871 1.00 88.50 162 ASP A CA 1
ATOM 1270 C C . ASP A 1 162 ? -5.563 -2.304 -15.553 1.00 88.50 162 ASP A C 1
ATOM 1272 O O . ASP A 1 162 ? -5.409 -3.077 -16.498 1.00 88.50 162 ASP A O 1
ATOM 1276 N N . HIS A 1 163 ? -4.526 -1.634 -15.046 1.00 85.19 163 HIS A N 1
ATOM 1277 C CA . HIS A 1 163 ? -3.175 -1.794 -15.592 1.00 85.19 163 HIS A CA 1
ATOM 1278 C C . HIS A 1 163 ? -2.630 -3.224 -15.396 1.00 85.19 163 HIS A C 1
ATOM 1280 O O . HIS A 1 163 ? -1.806 -3.693 -16.185 1.00 85.19 163 HIS A O 1
ATOM 1286 N N . SER A 1 164 ? -3.052 -3.903 -14.326 1.00 91.75 164 SER A N 1
ATOM 1287 C CA . SER A 1 164 ? -2.673 -5.281 -14.010 1.00 91.75 164 SER A CA 1
ATOM 1288 C C . SER A 1 164 ? -3.654 -5.899 -13.006 1.00 91.75 164 SER A C 1
ATOM 1290 O O . SER A 1 164 ? -4.597 -5.245 -12.571 1.00 91.75 164 SER A O 1
ATOM 1292 N N . ASP A 1 165 ? -3.387 -7.134 -12.595 1.00 95.06 165 ASP A N 1
ATOM 1293 C CA . ASP A 1 165 ? -4.069 -7.874 -11.525 1.00 95.06 165 ASP A CA 1
ATOM 1294 C C . ASP A 1 165 ? -3.174 -8.054 -10.279 1.00 95.06 165 ASP A C 1
ATOM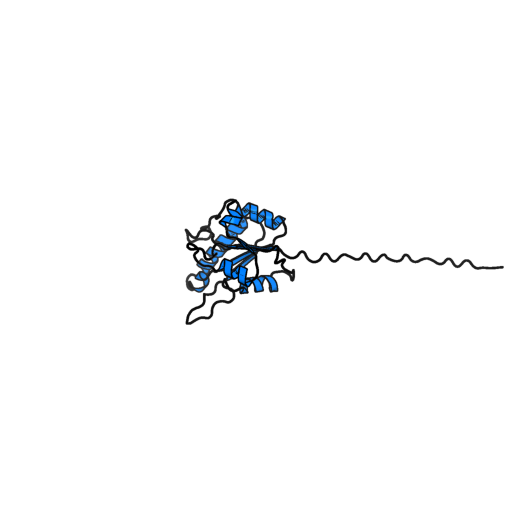 1296 O O . ASP A 1 165 ? -3.370 -8.958 -9.465 1.00 95.06 165 ASP A O 1
ATOM 1300 N N . ALA A 1 166 ? -2.132 -7.225 -10.151 1.00 94.25 166 ALA A N 1
ATOM 1301 C CA . ALA A 1 166 ? -1.081 -7.423 -9.160 1.00 94.25 166 ALA A CA 1
ATOM 1302 C C . ALA A 1 166 ? -1.566 -7.282 -7.710 1.00 94.25 166 ALA A C 1
ATOM 1304 O O . ALA A 1 166 ? -0.981 -7.918 -6.836 1.00 94.25 166 ALA A O 1
ATOM 1305 N N . ASP A 1 167 ? -2.584 -6.459 -7.447 1.00 94.75 167 ASP A N 1
ATOM 1306 C CA . ASP A 1 167 ? -3.074 -6.202 -6.091 1.00 94.75 167 ASP A CA 1
ATOM 1307 C C . ASP A 1 167 ? -4.012 -7.305 -5.617 1.00 94.75 167 ASP A C 1
ATOM 1309 O O . ASP A 1 167 ? -3.809 -7.840 -4.527 1.00 94.75 167 ASP A O 1
ATOM 1313 N N . ILE A 1 168 ? -4.979 -7.697 -6.455 1.00 96.19 168 ILE A N 1
ATOM 1314 C CA . ILE A 1 168 ? -5.893 -8.796 -6.127 1.00 96.19 168 ILE A CA 1
ATOM 1315 C C . ILE A 1 168 ? -5.118 -10.099 -5.927 1.00 96.19 168 ILE A C 1
ATOM 1317 O O . ILE A 1 168 ? -5.276 -10.754 -4.902 1.00 96.19 168 ILE A O 1
ATOM 1321 N N . LYS A 1 169 ? -4.164 -10.409 -6.813 1.00 97.50 169 LYS A N 1
ATOM 1322 C CA . LYS A 1 169 ? -3.326 -11.607 -6.673 1.00 97.50 169 LYS A CA 1
ATOM 1323 C C . LYS A 1 169 ? -2.383 -11.548 -5.473 1.00 97.50 169 LYS A C 1
ATOM 1325 O O . LYS A 1 169 ? -2.045 -12.589 -4.919 1.00 97.50 169 LYS A O 1
ATOM 1330 N N . PHE A 1 170 ? -1.934 -10.357 -5.070 1.00 96.38 170 PHE A N 1
ATOM 1331 C CA . PHE A 1 170 ? -1.154 -10.199 -3.841 1.00 96.38 170 PHE A CA 1
ATOM 1332 C C . PHE A 1 170 ? -2.011 -10.491 -2.608 1.00 96.38 170 PHE A C 1
ATOM 1334 O O . PHE A 1 170 ? -1.573 -11.228 -1.729 1.00 96.38 170 PHE A O 1
ATOM 1341 N N . ALA A 1 171 ? -3.236 -9.959 -2.562 1.00 96.19 171 ALA A N 1
ATOM 1342 C CA . ALA A 1 171 ? -4.184 -10.235 -1.489 1.00 96.19 171 ALA A CA 1
ATOM 1343 C C . ALA A 1 171 ? -4.542 -11.729 -1.420 1.00 96.19 171 ALA A C 1
ATOM 1345 O O . ALA A 1 171 ? -4.460 -12.320 -0.345 1.00 96.19 171 ALA A O 1
ATOM 1346 N N . GLU A 1 172 ? -4.828 -12.360 -2.562 1.00 97.69 172 GLU A N 1
ATOM 1347 C CA . GLU A 1 172 ? -5.092 -13.801 -2.672 1.00 97.69 172 GLU A CA 1
ATOM 1348 C C . GLU A 1 172 ? -3.914 -14.651 -2.182 1.00 97.69 172 GLU A C 1
ATOM 1350 O O . GLU A 1 172 ? -4.113 -15.595 -1.422 1.00 97.69 172 GLU A O 1
ATOM 1355 N N . ALA A 1 173 ? -2.680 -14.305 -2.570 1.00 97.44 173 ALA A N 1
ATOM 1356 C CA . ALA A 1 173 ? -1.483 -15.041 -2.160 1.00 97.44 173 ALA A CA 1
ATOM 1357 C C . ALA A 1 173 ? -1.237 -15.009 -0.641 1.00 97.44 173 ALA A C 1
ATOM 1359 O O . ALA A 1 173 ? -0.557 -15.888 -0.115 1.00 97.44 173 ALA A O 1
ATOM 1360 N N . ILE A 1 174 ? -1.765 -13.995 0.048 1.00 96.94 174 ILE A N 1
ATOM 1361 C CA . ILE A 1 174 ? -1.656 -13.818 1.501 1.00 96.94 174 ILE A CA 1
ATOM 1362 C C . ILE A 1 174 ? -2.893 -14.381 2.223 1.00 96.94 174 ILE A C 1
ATOM 1364 O O . ILE A 1 174 ? -2.794 -14.785 3.378 1.00 96.94 174 ILE A O 1
ATOM 1368 N N . GLY A 1 175 ? -4.047 -14.425 1.552 1.00 96.56 175 GLY A N 1
ATOM 1369 C CA . GLY A 1 175 ? -5.337 -14.764 2.156 1.00 96.56 175 GLY A CA 1
ATOM 1370 C C . GLY A 1 175 ? -6.078 -13.558 2.745 1.00 96.56 175 GLY A C 1
ATOM 1371 O O . GLY A 1 175 ? -6.847 -13.718 3.686 1.00 96.56 175 GLY A O 1
ATOM 1372 N N . LEU A 1 176 ? -5.846 -12.350 2.222 1.00 95.69 176 LEU A N 1
ATOM 1373 C CA . LEU A 1 176 ? -6.552 -11.135 2.644 1.00 95.69 176 LEU A CA 1
ATOM 1374 C C . LEU A 1 176 ? -7.859 -10.942 1.875 1.00 95.69 176 LEU A C 1
ATOM 1376 O O . LEU A 1 176 ? -7.931 -11.189 0.670 1.00 95.69 176 LEU A O 1
ATOM 1380 N N . LYS A 1 177 ? -8.862 -10.371 2.549 1.00 96.19 177 LYS A N 1
ATOM 1381 C CA . LYS A 1 177 ? -10.020 -9.775 1.868 1.00 96.19 177 LYS 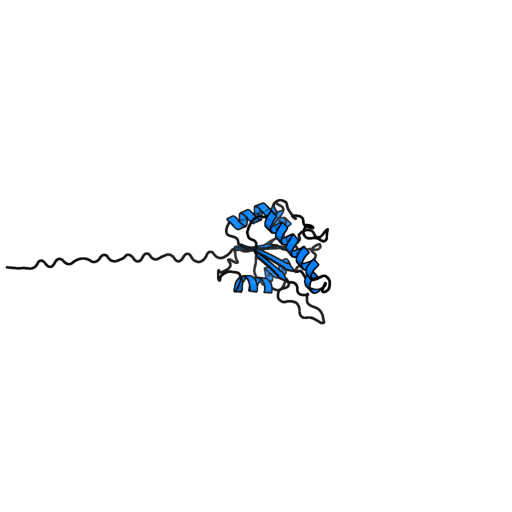A CA 1
ATOM 1382 C C . LYS A 1 177 ? -9.542 -8.655 0.943 1.00 96.19 177 LYS A C 1
ATOM 1384 O O . LYS A 1 177 ? -8.634 -7.908 1.304 1.00 96.19 177 LYS A O 1
ATOM 1389 N N . PHE A 1 178 ? -10.163 -8.519 -0.223 1.00 95.62 178 PHE A N 1
ATOM 1390 C CA . PHE A 1 178 ? -9.794 -7.518 -1.219 1.00 95.62 178 PHE A CA 1
ATOM 1391 C C . PHE A 1 178 ? -10.973 -6.597 -1.533 1.00 95.62 178 PHE A C 1
ATOM 1393 O O . PHE A 1 178 ? -12.096 -7.067 -1.704 1.00 95.62 178 PHE A O 1
ATOM 1400 N N . PHE A 1 179 ? -10.697 -5.301 -1.637 1.00 94.88 179 PHE A N 1
ATOM 1401 C CA . PHE A 1 179 ? -11.640 -4.278 -2.072 1.00 94.88 179 PHE A CA 1
ATOM 1402 C C . PHE A 1 179 ? -10.994 -3.410 -3.150 1.00 94.88 179 PHE A C 1
ATOM 1404 O O . PHE A 1 179 ? -9.786 -3.161 -3.118 1.00 94.88 179 PHE A O 1
ATOM 1411 N N . VAL A 1 180 ? -11.793 -2.889 -4.078 1.00 93.06 180 VAL A N 1
ATOM 1412 C CA . VAL A 1 180 ? -11.313 -1.848 -4.999 1.00 93.06 180 VAL A CA 1
ATOM 1413 C C . VAL A 1 180 ? -11.530 -0.450 -4.400 1.00 93.06 180 VAL A C 1
ATOM 1415 O O . VAL A 1 180 ? -12.434 -0.266 -3.575 1.00 93.06 180 VAL A O 1
ATOM 1418 N N . PRO A 1 181 ? -10.726 0.564 -4.779 1.00 90.94 181 PRO A N 1
ATOM 1419 C CA . PRO A 1 181 ? -10.837 1.905 -4.218 1.00 90.94 181 PRO A CA 1
ATOM 1420 C C . PRO A 1 181 ? -12.214 2.539 -4.414 1.00 90.94 181 PRO A C 1
ATOM 1422 O O . PRO A 1 181 ? -12.688 3.225 -3.511 1.00 90.94 181 PRO A O 1
ATOM 1425 N N . GLU A 1 182 ? -12.872 2.290 -5.551 1.00 90.00 182 GLU A N 1
ATOM 1426 C CA . GLU A 1 182 ? -14.204 2.832 -5.839 1.00 90.00 182 GLU A CA 1
ATOM 1427 C C . GLU A 1 182 ? -15.246 2.346 -4.820 1.00 90.00 182 GLU A C 1
ATOM 1429 O O . GLU A 1 182 ? -16.090 3.119 -4.376 1.00 90.00 182 GLU A O 1
ATOM 1434 N N . GLU A 1 183 ? -15.169 1.076 -4.420 1.00 91.25 183 GLU A N 1
ATOM 1435 C CA . GLU A 1 183 ? -16.087 0.466 -3.455 1.00 91.25 183 GLU A CA 1
ATOM 1436 C C . GLU A 1 183 ? -15.780 0.925 -2.029 1.00 91.25 183 GLU A C 1
ATOM 1438 O O . GLU A 1 183 ? -16.687 1.228 -1.255 1.00 91.25 183 GLU A O 1
ATOM 1443 N N . TYR A 1 184 ? -14.493 0.996 -1.678 1.00 91.62 184 TYR A N 1
ATOM 1444 C CA . TYR A 1 184 ? -14.086 1.275 -0.306 1.00 91.62 184 TYR A CA 1
ATOM 1445 C C . TYR A 1 184 ? -14.081 2.770 0.026 1.00 91.62 184 TYR A C 1
ATOM 1447 O O . TYR A 1 184 ? -14.518 3.174 1.103 1.00 91.62 184 TYR A O 1
ATOM 1455 N N . PHE A 1 185 ? -13.618 3.621 -0.890 1.00 88.31 185 PHE A N 1
ATOM 1456 C CA . PHE A 1 185 ? -13.485 5.064 -0.681 1.00 88.31 185 PHE A CA 1
ATOM 1457 C C . PHE A 1 185 ? -14.530 5.891 -1.436 1.00 88.31 185 PHE A C 1
ATOM 1459 O O . PHE A 1 185 ? -14.785 7.018 -1.024 1.00 88.31 185 PHE A O 1
ATOM 1466 N N . GLY A 1 186 ? -15.167 5.367 -2.485 1.00 82.06 186 GLY A N 1
ATOM 1467 C CA . GLY A 1 186 ? -16.090 6.146 -3.323 1.00 82.06 186 GLY A CA 1
ATOM 1468 C C . GLY A 1 186 ? -17.403 6.575 -2.656 1.00 82.06 186 GLY A C 1
ATOM 1469 O O . GLY A 1 186 ? -18.053 7.485 -3.167 1.00 82.06 186 GLY A O 1
ATOM 1470 N N . ALA A 1 187 ? -17.775 5.950 -1.534 1.00 66.44 187 ALA A N 1
ATOM 1471 C CA . ALA A 1 187 ? -18.910 6.343 -0.692 1.00 66.44 187 ALA A CA 1
ATOM 1472 C C . ALA A 1 187 ? -18.548 7.436 0.320 1.00 66.44 187 ALA A C 1
ATOM 1474 O O . ALA A 1 187 ? -17.447 7.328 0.924 1.00 66.44 187 ALA A O 1
#

Foldseek 3Di:
DDPDDDDDDDDDDPDPPPPPPPQQPAAAEEEEEPPQPPPDQALPSGDDPFPQVLVLVVVCVVVRHAYEYQYEAQVLVVVVVCNVSSVRNVVSVVVVVCVVSVDDYHYDYHHHDADDPVDHGDCSFFPRQVVVCCCQPPVPPVRHHPQVNYAYEYQQCDPPPGPHNRRVSNCVNVNHHYDYCCVSRVD

Sequence (187 aa):
MDPDSLSSALTPTAAEEEEEEEEPLALRVVNLADRLELLSVGADAWSLMYPSVPDKLQSLYNDGFKLVIFTNESNIERWKKKRQVAVDSKIGRLNNFIKRVNVPIQVFIACGLGESSIQAADPFRKPKPGMWHVMEKHFNSGISIDMDQSFYVGDAAGRENDHSDADIKFAEAIGLKFFVPEEYFGA

Radius of gyration: 25.02 Å; chains: 1; bounding box: 40×43×106 Å

InterPro domains:
  IPR006549 HAD-superfamily hydrolase,subfamily IIIA [TIGR01662] (41-179)
  IPR006551 Polynucleotide 3'-phosphatase [TIGR01664] (40-185)
  IPR013954 Polynucleotide kinase 3 phosphatase [PF08645] (42-185)
  IPR023214 HAD superfamily [G3DSA:3.40.50.1000] (35-187)
  IPR036412 HAD-like superfamily [SSF56784] (41-186)